Protein AF-A0A0N8PRF7-F1 (afdb_monomer)

InterPro domains:
  IPR029058 Alpha/Beta hydrolase fold [G3DSA:3.40.50.1820] (4-173)
  IPR029058 Alpha/Beta hydrolase fold [SSF53474] (79-173)

Nearest PDB structures (foldseek):
  7bfv-assembly1_A  TM=5.021E-01  e=8.387E-01  Thermogutta terrifontis
  7bfu-assembly1_A  TM=5.085E-01  e=1.237E+00  Thermogutta terrifontis
  5aob-assembly1_A  TM=5.662E-01  e=2.363E+00  Thermogutta terrifontis
  5aoa-assembly1_A  TM=3.628E-01  e=9.546E-01  Thermogutta terrifontis
  7bfn-assembly1_A  TM=3.639E-01  e=1.087E+00  Thermogutta terrifontis

Mean predicted aligned error: 3.65 Å

pLDDT: mean 95.31, std 5.37, range [50.84, 98.69]

Radius of gyration: 18.41 Å; Cα contacts (8 Å, |Δi|>4): 258; chains: 1; bounding box: 37×41×46 Å

Organism: NCBI:txid186479

Secondary structure (DSSP, 8-state):
-TT-HHHHHHHHTS-TT---TTHHHHHHHHHTPPBSTTSBS--EEE-SSTTSEEE-SSSHHHHTSHHHHTTHHHHHHH-SS--EEEEEEESS-SSSSTT-TTSHHHHHHTTSSTT---TTTS----HHHHHHHHHHHHHHTT-EEEEEEETT--S-HHHHSHHHHHHHHHHHTT--

Sequence (176 aa):
PQASPRVVMNTFYWKPPFVPAREEELLSGLLSEKIGPDKYPGDLVPSENWPGVGPGVWRPANALAPKYVGDGVERFVAAAHKPSVLWVRGADDQIVGDFSLFNLGTLGQLGIVPGWPGADAHPPQPMVSQTRAVLERYQANGGSYREVVFPDTGHTPYIERPEEFNALLAEQLGAA

Solvent-accessible surface area (backbone atoms only — not comparable to full-atom values): 10060 Å² total; per-residue (Å²): 112,90,80,34,71,67,49,46,43,49,61,42,47,34,39,67,91,58,75,60,96,58,49,70,59,54,48,52,54,62,71,63,62,61,70,40,50,88,28,46,56,26,33,68,36,83,35,94,52,82,90,42,56,42,73,38,84,30,43,66,62,23,59,72,33,74,92,62,47,76,62,49,68,59,50,62,38,64,42,87,76,56,71,76,41,81,46,77,42,28,68,58,20,49,63,73,21,54,76,13,78,73,34,67,31,37,30,22,75,71,62,74,40,79,82,57,82,44,60,93,78,48,48,52,60,40,49,49,62,51,52,48,54,51,47,52,49,20,32,77,58,74,30,45,68,48,83,44,74,40,74,95,21,6,59,35,39,65,74,78,40,41,67,66,42,48,52,53,48,33,52,74,71,68,73,112

Structure (mmCIF, N/CA/C/O backbone):
data_AF-A0A0N8PRF7-F1
#
_entry.id   AF-A0A0N8PRF7-F1
#
loop_
_atom_site.group_PDB
_atom_site.id
_atom_site.type_symbol
_atom_site.label_atom_id
_atom_site.label_alt_id
_atom_site.label_comp_id
_atom_site.label_asym_id
_atom_site.label_entity_id
_atom_site.label_seq_id
_atom_site.pdbx_PDB_ins_code
_atom_site.Cartn_x
_atom_site.Cartn_y
_atom_site.Cartn_z
_atom_site.occupancy
_atom_site.B_iso_or_equiv
_atom_site.auth_seq_id
_atom_site.auth_comp_id
_atom_site.auth_asym_id
_atom_site.auth_atom_id
_atom_site.pdbx_PDB_model_num
ATOM 1 N N . PRO A 1 1 ? 8.376 17.931 -15.492 1.00 65.38 1 PRO A N 1
ATOM 2 C CA . PRO A 1 1 ? 8.486 16.587 -16.110 1.00 65.38 1 PRO A CA 1
ATOM 3 C C . PRO A 1 1 ? 7.409 15.662 -15.532 1.00 65.38 1 PRO A C 1
ATOM 5 O O . PRO A 1 1 ? 7.099 15.792 -14.353 1.00 65.38 1 PRO A O 1
ATOM 8 N N . GLN A 1 2 ? 6.834 14.776 -16.352 1.00 78.25 2 GLN A N 1
ATOM 9 C CA . GLN A 1 2 ? 5.704 13.906 -15.968 1.00 78.25 2 GLN A CA 1
ATOM 10 C C . GLN A 1 2 ? 6.027 12.943 -14.809 1.00 78.25 2 GLN A C 1
ATOM 1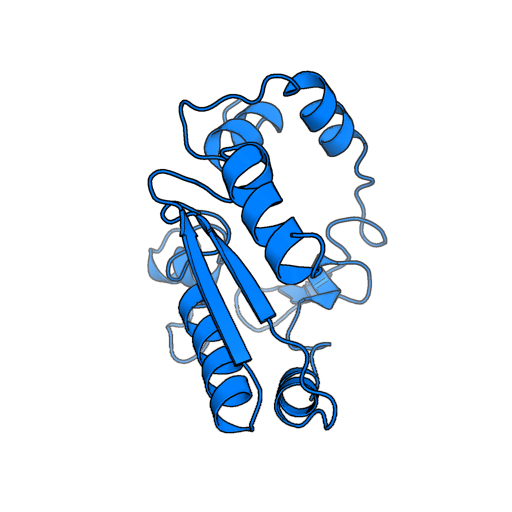2 O O . GLN A 1 2 ? 5.135 12.519 -14.095 1.00 78.25 2 GLN A O 1
ATOM 17 N N . ALA A 1 3 ? 7.309 12.653 -14.576 1.00 87.31 3 ALA A N 1
ATOM 18 C CA . ALA A 1 3 ? 7.776 11.804 -13.480 1.00 87.31 3 ALA A CA 1
ATOM 19 C C . ALA A 1 3 ? 8.458 12.593 -12.342 1.00 87.31 3 ALA A C 1
ATOM 21 O O . ALA A 1 3 ? 9.290 12.041 -11.626 1.00 87.31 3 ALA A O 1
ATOM 22 N N . SER A 1 4 ? 8.192 13.900 -12.188 1.00 94.75 4 SER A N 1
ATOM 23 C CA . SER A 1 4 ? 8.743 14.621 -11.030 1.00 94.75 4 SER A CA 1
ATOM 24 C C . SER A 1 4 ? 8.113 14.097 -9.731 1.00 94.75 4 SER A C 1
ATOM 26 O O . SER A 1 4 ? 6.932 13.743 -9.744 1.00 94.75 4 SER A O 1
ATOM 28 N N . PRO A 1 5 ? 8.838 14.095 -8.595 1.00 94.94 5 PRO A N 1
ATOM 29 C CA . PRO A 1 5 ? 8.298 13.597 -7.330 1.00 94.94 5 PRO A CA 1
ATOM 30 C C . PRO A 1 5 ? 6.966 14.242 -6.933 1.00 94.94 5 PRO A C 1
ATOM 32 O O . PRO A 1 5 ? 6.043 13.547 -6.528 1.00 94.94 5 PRO A O 1
ATOM 35 N N . ARG A 1 6 ? 6.820 15.556 -7.151 1.00 96.56 6 ARG A N 1
ATOM 36 C CA . ARG A 1 6 ? 5.560 16.276 -6.918 1.00 96.56 6 ARG A CA 1
ATOM 37 C C . ARG A 1 6 ? 4.415 15.777 -7.801 1.00 96.56 6 ARG A C 1
ATOM 39 O O . ARG A 1 6 ? 3.295 15.657 -7.319 1.00 96.56 6 ARG A O 1
ATOM 46 N N . VAL A 1 7 ? 4.673 15.520 -9.085 1.00 96.06 7 VAL A N 1
ATOM 47 C CA . VAL A 1 7 ? 3.639 15.025 -10.008 1.00 96.06 7 VAL A CA 1
ATOM 48 C C . VAL A 1 7 ? 3.226 13.611 -9.616 1.00 96.06 7 VAL A C 1
ATOM 50 O O . VAL A 1 7 ? 2.034 13.356 -9.499 1.00 96.06 7 VAL A O 1
ATOM 53 N N . VAL A 1 8 ? 4.185 12.723 -9.336 1.00 94.94 8 VAL A N 1
ATOM 54 C CA . VAL A 1 8 ? 3.905 11.355 -8.863 1.00 94.94 8 VAL A CA 1
ATOM 55 C C . VAL A 1 8 ? 3.069 11.391 -7.582 1.00 94.94 8 VAL A C 1
ATOM 57 O O . VAL A 1 8 ? 2.027 10.747 -7.512 1.00 94.94 8 VAL A O 1
ATOM 60 N N . MET A 1 9 ? 3.476 12.202 -6.604 1.00 95.50 9 MET A N 1
ATOM 61 C CA . MET A 1 9 ? 2.767 12.361 -5.336 1.00 95.50 9 MET A CA 1
ATOM 62 C C . MET A 1 9 ? 1.319 12.833 -5.550 1.00 95.50 9 MET A C 1
ATOM 64 O O . MET A 1 9 ? 0.393 12.147 -5.129 1.00 95.50 9 MET A O 1
ATOM 68 N N . ASN A 1 10 ? 1.109 13.923 -6.298 1.00 96.00 10 ASN A N 1
ATOM 69 C CA . ASN A 1 10 ? -0.235 14.444 -6.580 1.00 96.00 10 ASN A CA 1
ATOM 70 C C . ASN A 1 10 ? -1.091 13.564 -7.496 1.00 96.00 10 ASN A C 1
ATOM 72 O O . ASN A 1 10 ? -2.287 13.807 -7.608 1.00 96.00 10 ASN A O 1
ATOM 76 N N . THR A 1 11 ? -0.493 12.590 -8.183 1.00 95.56 11 THR A N 1
ATOM 77 C CA . THR A 1 11 ? -1.227 11.674 -9.067 1.00 95.56 11 THR A CA 1
ATOM 78 C C . THR A 1 11 ? -1.654 10.402 -8.337 1.00 95.56 11 THR A C 1
ATOM 80 O O . THR A 1 11 ? -2.712 9.862 -8.651 1.00 95.56 11 THR A O 1
ATOM 83 N N . PHE A 1 12 ? -0.842 9.912 -7.391 1.00 96.00 12 PHE A N 1
ATOM 84 C CA . PHE A 1 12 ? -0.992 8.554 -6.857 1.00 96.00 12 PHE A CA 1
ATOM 85 C C . PHE A 1 12 ? -1.102 8.452 -5.332 1.00 96.00 12 PHE A C 1
ATOM 87 O O . PHE A 1 12 ? -1.674 7.478 -4.851 1.00 96.00 12 PHE A O 1
ATOM 94 N N . TYR A 1 13 ? -0.563 9.398 -4.552 1.00 96.62 13 TYR A N 1
ATOM 95 C CA . TYR A 1 13 ? -0.579 9.271 -3.083 1.00 96.62 13 TYR A CA 1
ATOM 96 C C . TYR A 1 13 ? -1.956 9.617 -2.503 1.00 96.62 13 TYR A C 1
ATOM 98 O O . TYR A 1 13 ? -2.327 9.132 -1.440 1.00 96.62 13 TYR A O 1
ATOM 106 N N . TRP A 1 14 ? -2.735 10.413 -3.220 1.00 97.31 14 TRP A N 1
ATOM 107 C CA . TRP A 1 14 ? -4.109 10.792 -2.911 1.00 97.31 14 TRP A CA 1
ATOM 108 C C . TRP A 1 14 ? -4.895 10.916 -4.213 1.00 97.31 14 TRP A C 1
ATOM 110 O O . TRP A 1 14 ? -4.303 10.951 -5.294 1.00 97.31 14 TRP A O 1
ATOM 120 N N . LYS A 1 15 ? -6.226 10.975 -4.134 1.00 97.44 15 LYS A N 1
ATOM 121 C CA . LYS A 1 15 ? -7.085 11.064 -5.316 1.00 97.44 15 LYS A CA 1
ATOM 122 C C . LYS A 1 15 ? -7.081 12.487 -5.903 1.00 97.44 15 LYS A C 1
ATOM 124 O O . LYS A 1 15 ? -7.545 13.417 -5.243 1.00 97.44 15 LYS A O 1
ATOM 129 N N . PRO A 1 16 ? -6.653 12.701 -7.162 1.00 95.88 16 PRO A N 1
ATOM 130 C CA . PRO A 1 16 ? -6.807 14.001 -7.813 1.00 95.88 16 PRO A CA 1
ATOM 131 C C . PRO A 1 16 ? -8.287 14.430 -7.891 1.00 95.88 16 PRO A C 1
ATOM 133 O O . PRO A 1 16 ? -9.158 13.580 -8.096 1.00 95.88 16 PRO A O 1
ATOM 136 N N . PRO A 1 17 ? -8.605 15.734 -7.785 1.00 96.31 17 PRO A N 1
ATOM 137 C CA . PRO A 1 17 ? -7.691 16.877 -7.729 1.00 96.31 17 PRO A CA 1
ATOM 138 C C . PRO A 1 17 ? -7.333 17.318 -6.296 1.00 96.31 17 PRO A C 1
ATOM 140 O O . PRO A 1 17 ? -6.975 18.479 -6.103 1.00 96.31 17 PRO A O 1
ATOM 143 N N . PHE A 1 18 ? -7.467 16.447 -5.286 1.00 97.12 18 PHE A N 1
ATOM 144 C CA . PHE A 1 18 ? -7.079 16.793 -3.917 1.00 97.12 18 PHE A CA 1
ATOM 145 C C . PHE A 1 18 ? -5.598 17.188 -3.859 1.00 97.12 18 PHE A C 1
ATOM 147 O O . PHE A 1 18 ? -4.750 16.556 -4.486 1.00 97.12 18 PHE A O 1
ATOM 154 N N . VAL A 1 19 ? -5.297 18.232 -3.088 1.00 96.12 19 VAL A N 1
ATOM 155 C CA . VAL A 1 19 ? -3.933 18.648 -2.754 1.00 96.12 19 VAL A CA 1
ATOM 156 C C . VAL A 1 19 ? -3.913 18.964 -1.258 1.00 96.12 19 VAL A C 1
ATOM 158 O O . VAL A 1 19 ? -4.686 19.818 -0.813 1.00 96.12 19 VAL A O 1
ATOM 161 N N . PRO A 1 20 ? -3.072 18.292 -0.454 1.00 96.44 20 PRO A N 1
ATOM 162 C CA . PRO A 1 20 ? -3.023 18.535 0.979 1.00 96.44 20 PRO A CA 1
ATOM 163 C C . PRO A 1 20 ? -2.449 19.919 1.283 1.00 96.44 20 PRO A C 1
ATOM 165 O O . PRO A 1 20 ? -1.491 20.363 0.656 1.00 96.44 20 PRO A O 1
ATOM 168 N N . ALA A 1 21 ? -2.955 20.568 2.333 1.00 96.62 21 ALA A N 1
ATOM 169 C CA . ALA A 1 21 ? -2.483 21.893 2.751 1.00 96.62 21 ALA A CA 1
ATOM 170 C C . ALA A 1 21 ? -0.968 21.949 3.048 1.00 96.62 21 ALA A C 1
ATOM 172 O O . ALA A 1 21 ? -0.345 22.995 2.895 1.00 96.62 21 ALA A O 1
ATOM 173 N N . ARG A 1 22 ? -0.370 20.820 3.458 1.00 96.56 22 ARG A N 1
ATOM 174 C CA . ARG A 1 22 ? 1.063 20.675 3.776 1.00 96.56 22 ARG A CA 1
ATOM 175 C C . ARG A 1 22 ? 1.874 20.039 2.635 1.00 96.56 22 ARG A C 1
ATOM 177 O O . ARG A 1 22 ? 2.874 19.378 2.904 1.00 96.56 22 ARG A O 1
ATOM 184 N N . GLU A 1 23 ? 1.458 20.202 1.375 1.00 97.44 23 GLU A N 1
ATOM 185 C CA . GLU A 1 23 ? 2.117 19.588 0.206 1.00 97.44 23 GLU A CA 1
ATOM 186 C C . GLU A 1 23 ? 3.640 19.821 0.184 1.00 97.44 23 GLU A C 1
ATOM 188 O O . GLU A 1 23 ? 4.394 18.873 -0.017 1.00 97.44 23 GLU A O 1
ATOM 193 N N . GLU A 1 24 ? 4.110 21.046 0.447 1.00 98.00 24 GLU A N 1
ATOM 194 C CA . GLU A 1 24 ? 5.548 21.373 0.446 1.00 98.00 24 GLU A CA 1
ATOM 195 C C . GLU A 1 24 ? 6.338 20.620 1.520 1.00 98.00 24 GLU A C 1
ATOM 197 O O . GLU A 1 24 ? 7.471 20.193 1.288 1.00 98.00 24 GLU A O 1
ATOM 202 N N . GLU A 1 25 ? 5.751 20.436 2.701 1.00 98.12 25 GLU A N 1
ATOM 203 C CA . GLU A 1 25 ? 6.389 19.721 3.805 1.00 98.12 25 GLU A CA 1
ATOM 204 C C . GLU A 1 25 ? 6.419 18.215 3.531 1.00 98.12 25 GLU A C 1
ATOM 206 O O . GLU A 1 25 ? 7.442 17.568 3.754 1.00 98.12 25 GLU A O 1
ATOM 211 N N . LEU A 1 26 ? 5.328 17.669 2.982 1.00 97.50 26 LEU A N 1
ATOM 212 C CA . LEU A 1 26 ? 5.253 16.274 2.543 1.00 97.50 26 LEU A CA 1
ATOM 213 C C . LEU A 1 26 ? 6.260 15.993 1.422 1.00 97.50 26 LEU A C 1
ATOM 215 O O . LEU A 1 26 ? 6.981 14.997 1.476 1.00 97.50 26 LEU A O 1
ATOM 219 N N . LEU A 1 27 ? 6.370 16.900 0.448 1.00 97.81 27 LEU A N 1
ATOM 220 C CA . LEU A 1 27 ? 7.351 16.800 -0.626 1.00 97.81 27 LEU A CA 1
ATOM 221 C C . LEU A 1 27 ? 8.782 16.903 -0.093 1.00 97.81 27 LEU A C 1
ATOM 223 O O . LEU A 1 27 ? 9.634 16.116 -0.494 1.00 97.81 27 LEU A O 1
ATOM 227 N N . SER A 1 28 ? 9.053 17.837 0.819 1.00 98.19 28 SER A N 1
ATOM 228 C CA . SER A 1 28 ? 10.366 17.960 1.466 1.00 98.19 28 SER A CA 1
ATOM 229 C C . SER A 1 28 ? 10.735 16.682 2.225 1.00 98.19 28 SER A C 1
ATOM 231 O O . SER A 1 28 ? 11.876 16.229 2.142 1.00 98.19 28 SER A O 1
ATOM 233 N N . GLY A 1 29 ? 9.763 16.062 2.904 1.00 96.75 29 GLY A N 1
ATOM 234 C CA . GLY A 1 29 ? 9.921 14.758 3.545 1.00 96.75 29 GLY A CA 1
ATOM 235 C C . GLY A 1 29 ? 10.264 13.658 2.541 1.00 96.75 29 GLY A C 1
ATOM 236 O O . GLY A 1 29 ? 11.261 12.962 2.718 1.00 96.75 29 GLY A O 1
ATOM 237 N N . LEU A 1 30 ? 9.511 13.552 1.444 1.00 95.00 30 LEU A N 1
ATOM 238 C CA . LEU A 1 30 ? 9.780 12.596 0.365 1.00 95.00 30 LEU A CA 1
ATOM 239 C C . LEU A 1 30 ? 11.185 12.786 -0.228 1.00 95.00 30 LEU A C 1
ATOM 241 O O . LEU A 1 30 ? 11.912 11.816 -0.424 1.00 95.00 30 LEU A O 1
ATOM 245 N N . LEU A 1 31 ? 11.599 14.030 -0.473 1.00 96.62 31 LEU A N 1
ATOM 246 C CA . LEU A 1 31 ? 12.917 14.358 -1.027 1.00 96.62 31 LEU A CA 1
ATOM 247 C C . LEU A 1 31 ? 14.076 14.135 -0.042 1.00 96.62 31 LEU A C 1
ATOM 249 O O . LEU A 1 31 ? 15.235 14.172 -0.454 1.00 96.62 31 LEU A O 1
ATOM 253 N N . SER A 1 32 ? 13.785 13.893 1.238 1.00 96.75 32 SER A N 1
ATOM 254 C CA . SER A 1 32 ? 14.796 13.546 2.241 1.00 96.75 32 SER A CA 1
ATOM 255 C C . SER A 1 32 ? 15.170 12.055 2.245 1.00 96.75 32 SER A C 1
ATOM 257 O O . SER A 1 32 ? 16.134 11.670 2.915 1.00 96.75 32 SER A O 1
ATOM 259 N N . GLU A 1 33 ? 14.444 11.222 1.485 1.00 94.12 33 GLU A N 1
ATOM 260 C CA . GLU A 1 33 ? 14.688 9.784 1.387 1.00 94.12 33 GLU A CA 1
ATOM 261 C C . GLU A 1 33 ? 16.091 9.505 0.833 1.00 94.12 33 GLU A C 1
ATOM 263 O O . GLU A 1 33 ? 16.494 9.990 -0.229 1.00 94.12 33 GLU A O 1
ATOM 268 N N . LYS A 1 34 ? 16.858 8.687 1.557 1.00 94.38 34 LYS A N 1
ATOM 269 C CA . LYS A 1 34 ? 18.182 8.269 1.095 1.00 94.38 34 LYS A CA 1
ATOM 270 C C . LYS A 1 34 ? 18.008 7.137 0.097 1.00 94.38 34 LYS A C 1
ATOM 272 O O . LYS A 1 34 ? 17.420 6.111 0.425 1.00 94.38 34 LYS A O 1
ATOM 277 N N . ILE A 1 35 ? 18.601 7.290 -1.082 1.00 93.88 35 ILE A N 1
ATOM 278 C CA . ILE A 1 35 ? 18.555 6.268 -2.128 1.00 93.88 35 ILE A CA 1
ATOM 279 C C . ILE A 1 35 ? 19.866 5.494 -2.237 1.00 93.88 35 ILE A C 1
ATOM 281 O O . ILE A 1 35 ? 20.943 6.036 -1.984 1.00 93.88 35 ILE A O 1
ATOM 285 N N . GLY A 1 36 ? 19.782 4.219 -2.607 1.00 93.38 36 GLY A N 1
ATOM 286 C CA . GLY A 1 36 ? 20.953 3.375 -2.829 1.00 93.38 36 GLY A CA 1
ATOM 287 C C . GLY A 1 36 ? 20.700 1.890 -2.570 1.00 93.38 36 GLY A C 1
ATOM 288 O O . GLY A 1 36 ? 19.653 1.529 -2.040 1.00 93.38 36 GLY A O 1
ATOM 289 N N . PRO A 1 37 ? 21.675 1.023 -2.896 1.00 92.94 37 PRO A N 1
ATOM 290 C CA . PRO A 1 37 ? 21.550 -0.427 -2.721 1.00 92.94 37 PRO A CA 1
ATOM 291 C C . PRO A 1 37 ? 21.439 -0.834 -1.247 1.00 92.94 37 PRO A C 1
ATOM 293 O O . PRO A 1 37 ? 20.816 -1.829 -0.907 1.00 92.94 37 PRO A O 1
ATOM 296 N N . ASP A 1 38 ? 22.011 -0.038 -0.346 1.00 93.25 38 ASP A N 1
ATOM 297 C CA . ASP A 1 38 ? 21.897 -0.214 1.095 1.00 93.25 38 ASP A CA 1
ATOM 298 C C . ASP A 1 38 ? 20.986 0.857 1.723 1.00 93.25 38 ASP A C 1
ATOM 300 O O . ASP A 1 38 ? 21.119 1.135 2.920 1.00 93.25 38 ASP A O 1
ATOM 304 N N . LYS A 1 39 ? 20.093 1.481 0.935 1.00 93.31 39 LYS A N 1
ATOM 305 C CA . LYS A 1 39 ? 19.025 2.434 1.317 1.00 93.31 39 LYS A CA 1
ATOM 306 C C . LYS A 1 39 ? 17.753 2.134 0.493 1.00 93.31 39 LYS A C 1
ATOM 308 O O . LYS A 1 39 ? 17.598 1.008 0.041 1.00 93.31 39 LYS A O 1
ATOM 313 N N . TYR A 1 40 ? 16.810 3.061 0.335 1.00 91.50 40 TYR A N 1
ATOM 314 C CA . TYR A 1 40 ? 15.641 2.807 -0.515 1.00 91.50 40 TYR A CA 1
ATOM 315 C C . TYR A 1 40 ? 16.031 2.782 -2.014 1.00 91.50 40 TYR A C 1
ATOM 317 O O . TYR A 1 40 ? 16.874 3.578 -2.432 1.00 91.50 40 TYR A O 1
ATOM 325 N N . PRO A 1 41 ? 15.446 1.909 -2.858 1.00 91.19 41 PRO A N 1
ATOM 326 C CA . PRO A 1 41 ? 14.523 0.822 -2.511 1.00 91.19 41 PRO A CA 1
ATOM 327 C C . PRO A 1 41 ? 15.220 -0.396 -1.876 1.00 91.19 41 PRO A C 1
ATOM 329 O O . PRO A 1 41 ? 14.603 -1.108 -1.082 1.00 91.19 41 PRO A O 1
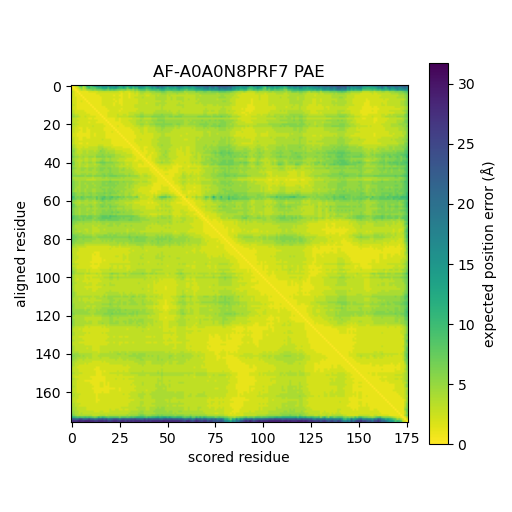ATOM 332 N N . GLY A 1 42 ? 16.500 -0.602 -2.185 1.00 94.62 42 GLY A N 1
ATOM 333 C CA . GLY A 1 42 ? 17.306 -1.753 -1.790 1.00 94.62 42 GLY A CA 1
ATOM 334 C C . GLY A 1 42 ? 18.174 -2.234 -2.950 1.00 94.62 42 GLY A C 1
ATOM 335 O O . GLY A 1 42 ? 18.123 -1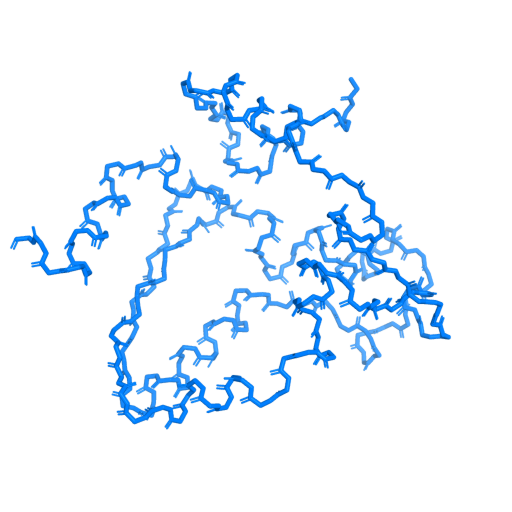.684 -4.052 1.00 94.62 42 GLY A O 1
ATOM 336 N N . ASP A 1 43 ? 18.989 -3.253 -2.705 1.00 95.81 43 ASP A N 1
ATOM 337 C CA . ASP A 1 43 ? 19.771 -3.948 -3.725 1.00 95.81 43 ASP A CA 1
ATOM 338 C C . ASP A 1 43 ? 18.906 -4.937 -4.520 1.00 95.81 43 ASP A C 1
ATOM 340 O O . ASP A 1 43 ? 17.795 -5.288 -4.128 1.00 95.81 43 ASP A O 1
ATOM 344 N N . LEU A 1 44 ? 19.427 -5.405 -5.649 1.00 95.12 44 LEU A N 1
ATOM 345 C CA . LEU A 1 44 ? 18.781 -6.398 -6.503 1.00 95.12 44 LEU A CA 1
ATOM 346 C C . LEU A 1 44 ? 19.785 -7.475 -6.899 1.00 95.12 44 LEU A C 1
ATOM 348 O O . LEU A 1 44 ? 20.993 -7.230 -6.924 1.00 95.12 44 LEU A O 1
ATOM 352 N N . VAL A 1 45 ? 19.278 -8.657 -7.235 1.00 96.12 45 VAL A N 1
ATOM 353 C CA . VAL A 1 45 ? 20.079 -9.747 -7.804 1.00 96.12 45 VAL A CA 1
ATOM 354 C C . VAL A 1 45 ? 19.562 -10.103 -9.197 1.00 96.12 45 VAL A C 1
ATOM 356 O O . VAL A 1 45 ? 18.352 -10.030 -9.419 1.00 96.12 45 VAL A O 1
ATOM 359 N N . PRO A 1 46 ? 20.428 -10.493 -10.149 1.00 97.19 46 PRO A N 1
ATOM 360 C CA . PRO A 1 46 ? 19.975 -11.046 -11.422 1.00 97.19 46 PRO A CA 1
ATOM 361 C C . PRO A 1 46 ? 19.120 -12.303 -11.220 1.00 97.19 46 PRO A C 1
ATOM 363 O O . PRO A 1 46 ? 19.348 -13.075 -10.288 1.00 97.19 46 PRO A O 1
ATOM 366 N N . SER A 1 47 ? 18.152 -12.516 -12.108 1.00 95.25 47 SER A N 1
ATOM 367 C CA . SER A 1 47 ? 17.266 -13.682 -12.104 1.00 95.25 47 SER A CA 1
ATOM 368 C C . SER A 1 47 ? 17.072 -14.193 -13.528 1.00 95.25 47 SER A C 1
ATOM 370 O O . SER A 1 47 ? 16.908 -13.402 -14.450 1.00 95.25 47 SER A O 1
ATOM 372 N N . GLU A 1 48 ? 17.044 -15.513 -13.706 1.00 96.00 48 GLU A N 1
ATOM 373 C CA . GLU A 1 48 ? 16.653 -16.134 -14.982 1.00 96.00 48 GLU A CA 1
ATOM 374 C C . GLU A 1 48 ? 15.136 -16.045 -15.220 1.00 96.00 48 GLU A C 1
ATOM 376 O O . GLU A 1 48 ? 14.676 -16.094 -16.358 1.00 96.00 48 GLU A O 1
ATOM 381 N N . ASN A 1 49 ? 14.350 -15.865 -14.153 1.00 94.94 49 ASN A N 1
ATOM 382 C CA . ASN A 1 49 ? 12.914 -15.626 -14.250 1.00 94.94 49 ASN A CA 1
ATOM 383 C C . ASN A 1 49 ? 12.635 -14.170 -14.619 1.00 94.94 49 ASN A C 1
ATOM 385 O O . ASN A 1 49 ? 13.293 -13.256 -14.110 1.00 94.94 49 ASN A O 1
ATOM 389 N N . TRP A 1 50 ? 11.595 -13.951 -15.424 1.00 96.00 50 TRP A N 1
ATOM 390 C CA . TRP A 1 50 ? 11.035 -12.622 -15.661 1.00 96.00 50 TRP A CA 1
ATOM 391 C C . TRP A 1 50 ? 10.700 -11.935 -14.319 1.00 96.00 50 TRP A C 1
ATOM 393 O O . TRP A 1 50 ? 10.159 -12.604 -13.435 1.00 96.00 50 TRP A O 1
ATOM 403 N N . PRO A 1 51 ? 11.010 -10.637 -14.124 1.00 94.19 51 PRO A N 1
ATOM 404 C CA . PRO A 1 51 ? 11.458 -9.633 -15.103 1.00 94.19 51 PRO A CA 1
ATOM 405 C C . PRO A 1 51 ? 12.991 -9.527 -15.268 1.00 94.19 51 PRO A C 1
ATOM 407 O O . PRO A 1 51 ? 13.490 -8.499 -15.719 1.00 94.19 51 PRO A O 1
ATOM 410 N N . GLY A 1 52 ? 13.757 -10.552 -14.885 1.00 94.69 52 GLY A N 1
ATOM 411 C CA . GLY A 1 52 ? 15.224 -10.570 -14.986 1.00 94.69 52 GLY A CA 1
ATOM 412 C C . GLY A 1 52 ? 15.956 -10.117 -13.718 1.00 94.69 52 GLY A C 1
ATOM 413 O O . GLY A 1 52 ? 17.185 -10.148 -13.657 1.00 94.69 52 GLY A O 1
ATOM 414 N N . VAL A 1 53 ? 15.212 -9.721 -12.682 1.00 94.25 53 VAL A N 1
ATOM 415 C CA . VAL A 1 53 ? 15.743 -9.333 -11.370 1.00 94.25 53 VAL A CA 1
ATOM 416 C C . VAL A 1 53 ? 14.918 -9.954 -10.248 1.00 94.25 53 VAL A C 1
ATOM 418 O O . VAL A 1 53 ? 13.715 -10.164 -10.389 1.00 94.25 53 VAL A O 1
ATOM 421 N N . GLY A 1 54 ? 15.573 -10.239 -9.130 1.00 93.25 54 GLY A N 1
ATOM 422 C CA . GLY A 1 54 ? 14.963 -10.702 -7.890 1.00 93.25 54 GLY A CA 1
ATOM 423 C C . GLY A 1 54 ? 15.372 -9.836 -6.694 1.00 93.25 54 GLY A C 1
ATOM 424 O O . GLY A 1 54 ? 16.293 -9.018 -6.801 1.00 93.25 54 GLY A O 1
ATOM 425 N N . PRO A 1 55 ? 14.706 -10.020 -5.542 1.00 93.75 55 PRO A N 1
ATOM 426 C CA . PRO A 1 55 ? 14.977 -9.243 -4.341 1.00 93.75 55 PRO A CA 1
ATOM 427 C C . PRO A 1 55 ? 16.374 -9.532 -3.774 1.00 93.75 55 PRO A C 1
ATOM 429 O O . PRO A 1 55 ? 16.765 -10.694 -3.571 1.00 93.75 55 PRO A O 1
ATOM 432 N N . GLY A 1 56 ? 17.098 -8.452 -3.478 1.00 94.50 56 GLY A N 1
ATOM 433 C CA . GLY A 1 56 ? 18.380 -8.450 -2.780 1.00 94.50 56 GLY A CA 1
ATOM 434 C C . GLY A 1 56 ? 18.247 -8.774 -1.291 1.00 94.50 56 GLY A C 1
ATOM 435 O O . GLY A 1 56 ? 17.439 -9.622 -0.904 1.00 94.50 56 GLY A O 1
ATOM 436 N N . VAL A 1 57 ? 19.080 -8.151 -0.459 1.00 94.62 57 VAL A N 1
ATOM 437 C CA . VAL A 1 57 ? 19.155 -8.381 0.995 1.00 94.62 57 VAL A CA 1
ATOM 438 C C . VAL A 1 57 ? 18.684 -7.183 1.811 1.00 94.62 57 VAL A C 1
ATOM 440 O O . VAL A 1 57 ? 18.117 -7.344 2.891 1.00 94.62 57 VAL A O 1
ATOM 443 N N . TRP A 1 58 ? 18.920 -5.975 1.324 1.00 93.25 58 TRP A N 1
ATOM 444 C CA . TRP A 1 58 ? 18.806 -4.767 2.116 1.00 93.25 58 TRP A CA 1
ATOM 445 C C . TRP A 1 58 ? 17.484 -4.048 1.848 1.00 93.25 58 TRP A C 1
ATOM 447 O O . TRP A 1 58 ? 17.070 -3.919 0.700 1.00 93.25 58 TRP A O 1
ATOM 457 N N . ARG A 1 59 ? 16.909 -3.471 2.915 1.00 90.69 59 ARG A N 1
ATOM 458 C CA . ARG A 1 59 ? 15.934 -2.356 2.880 1.00 90.69 59 ARG A CA 1
ATOM 459 C C . ARG A 1 59 ? 14.496 -2.739 2.490 1.00 90.69 59 ARG A C 1
ATOM 461 O O . ARG A 1 59 ? 14.233 -3.902 2.183 1.00 90.69 59 ARG A O 1
ATOM 468 N N . PRO A 1 60 ? 13.528 -1.806 2.641 1.00 87.19 60 PRO A N 1
ATOM 469 C CA . PRO A 1 60 ? 12.111 -2.154 2.696 1.00 87.19 60 PRO A CA 1
ATOM 470 C C . PRO A 1 60 ? 11.564 -2.860 1.457 1.00 87.19 60 PRO A C 1
ATOM 472 O O . PRO A 1 60 ? 10.783 -3.788 1.624 1.00 87.19 60 PRO A O 1
ATOM 475 N N . ALA A 1 61 ? 11.983 -2.496 0.238 1.00 88.62 61 ALA A N 1
ATOM 476 C CA . ALA A 1 61 ? 11.432 -3.136 -0.961 1.00 88.62 61 ALA A CA 1
ATOM 477 C C . ALA A 1 61 ? 11.761 -4.638 -1.004 1.00 88.62 61 ALA A C 1
ATOM 479 O O . ALA A 1 61 ? 10.907 -5.452 -1.346 1.00 88.62 61 ALA A O 1
ATOM 480 N N . ASN A 1 62 ? 12.968 -5.015 -0.568 1.00 92.81 62 ASN A N 1
ATOM 481 C CA . ASN A 1 62 ? 13.353 -6.417 -0.444 1.00 92.81 62 ASN A CA 1
ATOM 482 C C . ASN A 1 62 ? 12.653 -7.101 0.728 1.00 92.81 62 ASN A C 1
ATOM 484 O O . ASN A 1 62 ? 12.223 -8.237 0.576 1.00 92.81 62 ASN A O 1
ATOM 488 N N . ALA A 1 63 ? 12.483 -6.423 1.866 1.00 89.56 63 ALA A N 1
ATOM 489 C CA . ALA A 1 63 ? 11.815 -6.988 3.042 1.00 89.56 63 ALA A CA 1
ATOM 490 C C . ALA A 1 63 ? 10.349 -7.386 2.782 1.00 89.56 63 ALA A C 1
ATOM 492 O O . ALA A 1 63 ? 9.839 -8.294 3.433 1.00 89.56 63 ALA A O 1
ATOM 493 N N . LEU A 1 64 ? 9.689 -6.735 1.820 1.00 87.38 64 LEU A N 1
ATOM 494 C CA . LEU A 1 64 ? 8.328 -7.069 1.388 1.00 87.38 64 LEU A CA 1
ATOM 495 C C . LEU A 1 64 ? 8.263 -8.297 0.464 1.00 87.38 64 LEU A C 1
ATOM 497 O O . LEU A 1 64 ? 7.174 -8.786 0.168 1.00 87.38 64 LEU A O 1
ATOM 501 N N . ALA A 1 65 ? 9.400 -8.806 -0.016 1.00 90.31 65 ALA A N 1
ATOM 502 C CA . ALA A 1 65 ? 9.412 -9.919 -0.950 1.00 90.31 65 ALA A CA 1
ATOM 503 C C . ALA A 1 65 ? 9.068 -11.258 -0.267 1.00 90.31 65 ALA A C 1
ATOM 505 O O . ALA A 1 65 ? 9.487 -11.494 0.871 1.00 90.31 65 ALA A O 1
ATOM 506 N N . PRO A 1 66 ? 8.432 -12.211 -0.986 1.00 87.88 66 PRO A N 1
ATOM 507 C CA . PRO A 1 66 ? 8.117 -13.545 -0.456 1.00 87.88 66 PRO A CA 1
ATOM 508 C C . PRO A 1 66 ? 9.322 -14.285 0.142 1.00 87.88 66 PRO A C 1
ATOM 510 O O . PRO A 1 66 ? 9.170 -15.063 1.079 1.00 87.88 66 PRO A O 1
ATOM 513 N N . LYS A 1 67 ? 10.532 -13.977 -0.349 1.00 90.00 67 LYS A N 1
ATOM 514 C CA . LYS A 1 67 ? 11.820 -14.450 0.179 1.00 90.00 67 LYS A CA 1
ATOM 515 C C . LYS A 1 67 ? 11.976 -14.253 1.695 1.00 90.00 67 LYS A C 1
ATOM 517 O O . LYS A 1 67 ? 12.650 -15.060 2.326 1.00 90.00 67 LYS A O 1
ATOM 522 N N . TYR A 1 68 ? 11.380 -13.203 2.266 1.00 91.75 68 TYR A N 1
ATOM 523 C CA . TYR A 1 68 ? 11.523 -12.837 3.682 1.00 91.75 68 TYR A CA 1
ATOM 524 C C . TYR A 1 68 ? 10.245 -13.000 4.509 1.00 91.75 68 TYR A C 1
ATOM 526 O O . TYR A 1 68 ? 10.316 -12.955 5.735 1.00 91.75 68 TYR A O 1
ATOM 534 N N . VAL A 1 69 ? 9.090 -13.219 3.871 1.00 89.31 69 VAL A N 1
ATOM 535 C CA . VAL A 1 69 ? 7.798 -13.367 4.566 1.00 89.31 69 VAL A CA 1
ATOM 536 C C . VAL A 1 69 ? 7.746 -14.647 5.411 1.00 89.31 69 VAL A C 1
ATOM 538 O O . VAL A 1 69 ? 7.193 -14.632 6.512 1.00 89.31 69 VAL A O 1
ATOM 541 N N . GLY A 1 70 ? 8.332 -15.745 4.916 1.00 90.56 70 GLY A N 1
ATOM 542 C CA . GLY A 1 70 ? 8.357 -17.032 5.617 1.00 90.56 70 GLY A CA 1
ATOM 543 C C . GLY A 1 70 ? 6.957 -17.515 6.014 1.00 90.56 70 GLY A C 1
ATOM 544 O O . GLY A 1 70 ? 6.032 -17.495 5.206 1.00 90.56 70 GLY A O 1
ATOM 545 N N . ASP A 1 71 ? 6.798 -17.921 7.275 1.00 93.62 71 ASP A N 1
ATOM 546 C CA . ASP A 1 71 ? 5.530 -18.359 7.873 1.00 93.62 71 ASP A CA 1
ATOM 547 C C . ASP A 1 71 ? 4.757 -17.221 8.572 1.00 93.62 71 ASP A C 1
ATOM 549 O O . ASP A 1 71 ? 3.800 -17.475 9.307 1.00 93.62 71 ASP A O 1
ATOM 553 N N . GLY A 1 72 ? 5.151 -15.957 8.363 1.00 94.06 72 GLY A N 1
ATOM 554 C CA . GLY A 1 72 ? 4.621 -14.809 9.103 1.00 94.06 72 GLY A CA 1
ATOM 555 C C . GLY A 1 72 ? 3.098 -14.662 9.019 1.00 94.06 72 GLY A C 1
ATOM 556 O O . GLY A 1 72 ? 2.456 -14.360 10.025 1.00 94.06 72 GLY A O 1
ATOM 557 N N . VAL A 1 73 ? 2.508 -14.945 7.853 1.00 94.88 73 VAL A N 1
ATOM 558 C CA . VAL A 1 73 ? 1.047 -14.930 7.652 1.00 94.88 73 VAL A CA 1
ATOM 559 C C . VAL A 1 73 ? 0.366 -16.009 8.492 1.00 94.88 73 VAL A C 1
ATOM 561 O O . VAL A 1 73 ? -0.611 -15.732 9.184 1.00 94.88 73 VAL A O 1
ATOM 564 N N . GLU A 1 74 ? 0.906 -17.227 8.485 1.00 96.81 74 GLU A N 1
ATOM 565 C CA . GLU A 1 74 ? 0.359 -18.345 9.256 1.00 96.81 74 GLU A CA 1
ATOM 566 C C . GLU A 1 74 ? 0.466 -18.076 10.756 1.00 96.81 74 GLU A C 1
A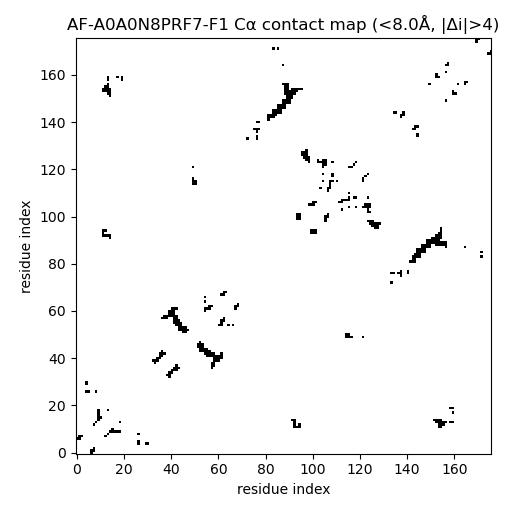TOM 568 O O . GLU A 1 74 ? -0.494 -18.274 11.498 1.00 96.81 74 GLU A O 1
ATOM 573 N N . ARG A 1 75 ? 1.595 -17.520 11.207 1.00 97.12 75 ARG A N 1
ATOM 574 C CA . ARG A 1 75 ? 1.786 -17.106 12.601 1.00 97.12 75 ARG A CA 1
ATOM 575 C C . ARG A 1 75 ? 0.841 -15.985 13.023 1.00 97.12 75 ARG A C 1
ATOM 577 O O . ARG A 1 75 ? 0.340 -16.025 14.144 1.00 97.12 75 ARG A O 1
ATOM 584 N N . PHE A 1 76 ? 0.583 -15.007 12.156 1.00 96.94 76 PHE A N 1
ATOM 585 C CA . PHE A 1 76 ? -0.409 -13.958 12.403 1.00 96.94 76 PHE A CA 1
ATOM 586 C C . PHE A 1 76 ? -1.814 -14.558 12.567 1.00 96.94 76 PHE A C 1
ATOM 588 O O . PHE A 1 76 ? -2.489 -14.319 13.571 1.00 96.94 76 PHE A O 1
ATOM 595 N N . VAL A 1 77 ? -2.227 -15.423 11.635 1.00 98.06 77 VAL A N 1
ATOM 596 C CA . VAL A 1 77 ? -3.525 -16.111 11.690 1.00 98.06 77 VAL A CA 1
ATOM 597 C C . VAL A 1 77 ? -3.624 -17.041 12.902 1.00 98.06 77 VAL A C 1
ATOM 599 O O . VAL A 1 77 ? -4.696 -17.134 13.494 1.00 98.06 77 VAL A O 1
ATOM 602 N N . ALA A 1 78 ? -2.540 -17.688 13.330 1.00 97.62 78 ALA A N 1
ATOM 603 C CA . ALA A 1 78 ? -2.508 -18.617 14.464 1.00 97.62 78 ALA A CA 1
ATOM 604 C C . ALA A 1 78 ? -2.220 -17.960 15.828 1.00 97.62 78 ALA A C 1
ATOM 606 O O . ALA A 1 78 ? -2.245 -18.647 16.848 1.00 97.62 78 ALA A O 1
ATOM 607 N N . ALA A 1 79 ? -1.950 -16.650 15.876 1.00 97.31 79 ALA A N 1
ATOM 608 C CA . ALA A 1 79 ? -1.575 -15.962 17.111 1.00 97.31 79 ALA A CA 1
ATOM 609 C C . ALA A 1 79 ? -2.625 -16.160 18.219 1.00 97.31 79 ALA A C 1
ATOM 611 O O . ALA A 1 79 ? -3.814 -15.963 17.976 1.00 97.31 79 ALA A O 1
ATOM 612 N N . ALA A 1 80 ? -2.185 -16.521 19.430 1.00 97.19 80 ALA A N 1
ATOM 613 C CA . ALA A 1 80 ? -3.081 -16.754 20.568 1.00 97.19 80 ALA A CA 1
ATOM 614 C C . ALA A 1 80 ? -3.752 -15.462 21.060 1.00 97.19 80 ALA A C 1
ATOM 616 O O . ALA A 1 80 ? -4.924 -15.466 21.426 1.00 97.19 80 ALA A O 1
ATOM 617 N N . HIS A 1 81 ? -3.015 -14.347 21.053 1.00 97.25 81 HIS A N 1
ATOM 618 C CA . HIS A 1 81 ? -3.592 -13.031 21.297 1.00 97.25 81 HIS A CA 1
ATOM 619 C C . HIS A 1 81 ? -4.197 -12.492 19.998 1.00 97.25 81 HIS A C 1
ATOM 621 O O . HIS A 1 81 ? -3.515 -12.436 18.973 1.00 97.25 81 HIS A O 1
ATOM 627 N N . LYS A 1 82 ? -5.472 -12.102 20.065 1.00 97.06 82 LYS A N 1
ATOM 628 C CA . LYS A 1 82 ? -6.279 -11.673 18.924 1.00 97.06 82 LYS A CA 1
ATOM 629 C C . LYS A 1 82 ? -6.693 -10.201 19.042 1.00 97.06 82 LYS A C 1
ATOM 631 O O . LYS A 1 82 ? -7.849 -9.937 19.369 1.00 97.06 82 LYS A O 1
ATOM 636 N N . PRO A 1 83 ? -5.789 -9.227 18.822 1.00 95.75 83 PRO A N 1
ATOM 637 C CA . PRO A 1 83 ? -6.200 -7.827 18.790 1.00 95.75 83 PRO A CA 1
ATOM 638 C C . PRO A 1 83 ? -7.213 -7.601 17.657 1.00 95.75 83 PRO A C 1
ATOM 640 O O . PRO A 1 83 ? -7.127 -8.247 16.606 1.00 95.75 83 PRO A O 1
ATOM 643 N N . SER A 1 84 ? -8.169 -6.691 17.851 1.00 97.00 84 SER A N 1
ATOM 644 C CA . SER A 1 84 ? -9.029 -6.259 16.748 1.00 97.00 84 SER A CA 1
ATOM 645 C C . SER A 1 84 ? -8.185 -5.549 15.692 1.00 97.00 84 SER A C 1
ATOM 647 O O . SER A 1 84 ? -7.267 -4.795 16.021 1.00 97.00 84 SER A O 1
ATOM 649 N N . VAL A 1 85 ? -8.485 -5.791 14.417 1.00 98.31 85 VAL A N 1
ATOM 650 C CA . VAL A 1 85 ? -7.794 -5.146 13.296 1.00 98.31 85 VAL A CA 1
ATOM 651 C C . VAL A 1 85 ? -8.730 -4.156 12.618 1.00 98.31 85 VAL A C 1
ATOM 653 O O . VAL A 1 85 ? -9.735 -4.542 12.029 1.00 98.31 85 VAL A O 1
ATOM 656 N N . LEU A 1 86 ? -8.381 -2.875 12.644 1.00 98.56 86 LEU A N 1
ATOM 657 C CA . LEU A 1 86 ? -9.012 -1.874 11.793 1.00 98.56 86 LEU A CA 1
ATOM 658 C C . LEU A 1 86 ? -8.196 -1.738 10.503 1.00 98.56 86 LEU A C 1
ATOM 660 O O . LEU A 1 86 ? -7.021 -1.377 10.545 1.00 98.56 86 LEU A O 1
ATOM 664 N N . TRP A 1 87 ? -8.825 -1.999 9.360 1.00 98.62 87 TRP A N 1
ATOM 665 C CA . TRP A 1 87 ? -8.229 -1.795 8.042 1.00 98.62 87 TRP A CA 1
ATOM 666 C C . TRP A 1 87 ? -8.961 -0.670 7.313 1.00 98.62 87 TRP A C 1
ATOM 668 O O . TRP A 1 87 ? -10.075 -0.859 6.830 1.00 98.62 87 TRP A O 1
ATOM 678 N N . VAL A 1 88 ? -8.335 0.507 7.245 1.00 98.69 88 VAL A N 1
ATOM 679 C CA . VAL A 1 88 ? -8.859 1.669 6.513 1.00 98.69 88 VAL A CA 1
ATOM 680 C C . VAL A 1 88 ? -8.134 1.798 5.180 1.00 98.69 88 VAL A C 1
ATOM 682 O O . VAL A 1 88 ? -6.904 1.772 5.148 1.00 98.69 88 VAL A O 1
ATOM 685 N N . ARG A 1 89 ? -8.879 1.957 4.084 1.00 98.44 89 ARG A N 1
ATOM 686 C CA . ARG A 1 89 ? -8.314 2.159 2.742 1.00 98.44 89 ARG A CA 1
ATOM 687 C C . ARG A 1 89 ? -9.176 3.082 1.888 1.00 98.44 89 ARG A C 1
ATOM 689 O O . ARG A 1 89 ? -10.378 3.202 2.121 1.00 98.44 89 ARG A O 1
ATOM 696 N N . GLY A 1 90 ? -8.576 3.677 0.864 1.00 98.38 90 GLY A N 1
ATOM 697 C CA . GLY A 1 90 ? -9.318 4.368 -0.183 1.00 98.38 90 GLY A CA 1
ATOM 698 C C . GLY A 1 90 ? -9.954 3.395 -1.174 1.00 98.38 90 GLY A C 1
ATOM 699 O O . GLY A 1 90 ? -9.460 2.283 -1.395 1.00 98.38 90 GLY A O 1
ATOM 700 N N . ALA A 1 91 ? -11.080 3.796 -1.757 1.00 97.81 91 ALA A N 1
ATOM 701 C CA . ALA A 1 91 ? -11.708 3.076 -2.861 1.00 97.81 91 ALA A CA 1
ATOM 702 C C . ALA A 1 91 ? -10.933 3.234 -4.182 1.00 97.81 91 ALA A C 1
ATOM 704 O O . ALA A 1 91 ? -10.975 2.329 -5.011 1.00 97.81 91 ALA A O 1
ATOM 705 N N . ASP A 1 92 ? -10.214 4.348 -4.344 1.00 97.31 92 ASP A N 1
ATOM 706 C CA . ASP A 1 92 ? -9.542 4.772 -5.578 1.00 97.31 92 ASP A CA 1
ATOM 707 C C . ASP A 1 92 ? -8.006 4.694 -5.472 1.00 97.31 92 ASP A C 1
ATOM 709 O O . ASP A 1 92 ? -7.280 5.365 -6.209 1.00 97.31 92 ASP A O 1
ATOM 713 N N . ASP A 1 93 ? -7.492 3.901 -4.529 1.00 97.75 93 ASP A N 1
ATOM 714 C CA . ASP A 1 93 ? -6.060 3.647 -4.380 1.00 97.75 93 ASP A CA 1
ATOM 715 C C . ASP A 1 93 ? -5.501 2.928 -5.622 1.00 97.75 93 ASP A C 1
ATOM 717 O O . ASP A 1 93 ? -5.856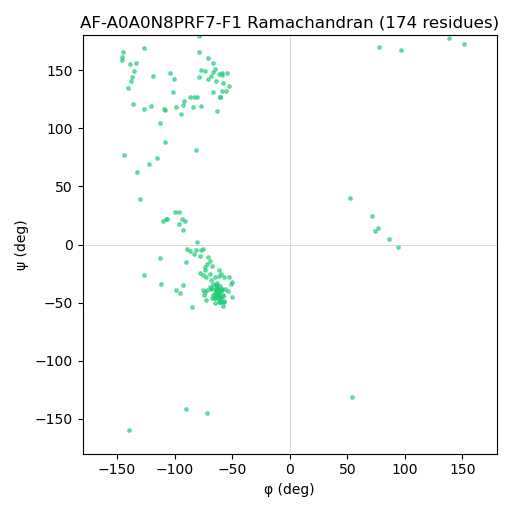 1.788 -5.928 1.00 97.75 93 ASP A O 1
ATOM 721 N N . GLN A 1 94 ? -4.607 3.607 -6.343 1.00 95.06 94 GLN A N 1
ATOM 722 C CA . GLN A 1 94 ? -3.943 3.067 -7.532 1.00 95.06 94 GLN A CA 1
ATOM 723 C C . GLN A 1 94 ? -2.625 2.349 -7.217 1.00 95.06 94 GLN A C 1
ATOM 725 O O . GLN A 1 94 ? -2.101 1.638 -8.076 1.00 95.06 94 GLN A O 1
ATOM 730 N N . ILE A 1 95 ? -2.075 2.539 -6.016 1.00 96.25 95 ILE A N 1
ATOM 731 C CA . ILE A 1 95 ? -0.819 1.932 -5.573 1.00 96.25 95 ILE A CA 1
ATOM 732 C C . ILE A 1 95 ? -1.114 0.539 -5.021 1.00 96.25 95 ILE A C 1
ATOM 734 O O . ILE A 1 95 ? -0.548 -0.437 -5.518 1.00 96.25 95 ILE A O 1
ATOM 738 N N . VAL A 1 96 ? -2.037 0.427 -4.060 1.00 96.62 96 VAL A N 1
ATOM 739 C CA . VAL A 1 96 ? -2.456 -0.843 -3.445 1.00 96.62 96 VAL A CA 1
ATOM 740 C C . VAL A 1 96 ? -3.861 -1.205 -3.919 1.00 96.62 96 VAL A C 1
ATOM 742 O O . VAL A 1 96 ? -4.869 -0.897 -3.293 1.00 96.62 96 VAL A O 1
ATOM 745 N N . GLY A 1 97 ? -3.915 -1.910 -5.046 1.00 96.44 97 GLY A N 1
ATOM 746 C CA . GLY A 1 97 ? -5.154 -2.357 -5.675 1.00 96.44 97 GLY A CA 1
ATOM 747 C C . GLY A 1 97 ? -4.998 -3.711 -6.356 1.00 96.44 97 GLY A C 1
ATOM 748 O O . GLY A 1 97 ? -3.884 -4.134 -6.673 1.00 96.44 97 GLY A O 1
ATOM 749 N N . ASP A 1 98 ? -6.121 -4.384 -6.618 1.00 96.62 98 ASP A N 1
ATOM 750 C CA . ASP A 1 98 ? -6.104 -5.725 -7.220 1.00 96.62 98 ASP A CA 1
ATOM 751 C C . ASP A 1 98 ? -5.598 -5.746 -8.670 1.00 96.62 98 ASP A C 1
ATOM 753 O O . ASP A 1 98 ? -5.180 -6.783 -9.178 1.00 96.62 98 ASP A O 1
ATOM 757 N N . PHE A 1 99 ? -5.604 -4.580 -9.316 1.00 94.06 99 PHE A N 1
ATOM 758 C CA . PHE A 1 99 ? -5.092 -4.358 -10.663 1.00 94.06 99 PHE A CA 1
ATOM 759 C C . PHE A 1 99 ? -4.154 -3.143 -10.701 1.00 94.06 99 PHE A C 1
ATOM 761 O O . PHE A 1 99 ? -4.203 -2.313 -11.607 1.00 94.06 99 PHE A O 1
ATOM 768 N N . SER A 1 100 ? -3.327 -2.995 -9.662 1.00 96.19 100 SER A N 1
ATOM 769 C CA . SER A 1 100 ? -2.396 -1.871 -9.544 1.00 96.19 100 SER A CA 1
ATOM 770 C C . SER A 1 100 ? -1.424 -1.820 -10.723 1.00 96.19 100 SER A C 1
ATOM 772 O O . SER A 1 100 ? -0.770 -2.815 -11.045 1.00 96.19 100 SER A O 1
ATOM 774 N N . LEU A 1 101 ? -1.273 -0.633 -11.316 1.00 93.44 101 LEU A N 1
ATOM 775 C CA . LEU A 1 101 ? -0.268 -0.366 -12.350 1.00 93.44 101 LEU A CA 1
ATOM 776 C C . LEU A 1 101 ? 1.151 -0.225 -11.772 1.00 93.44 101 LEU A C 1
ATOM 778 O O . LEU A 1 101 ? 2.110 -0.110 -12.529 1.00 93.44 101 LEU A O 1
ATOM 782 N N . PHE A 1 102 ? 1.305 -0.281 -10.445 1.00 93.75 102 PHE A N 1
ATOM 783 C CA . PHE A 1 102 ? 2.603 -0.407 -9.776 1.00 93.75 102 PHE A CA 1
ATOM 784 C C . PHE A 1 102 ? 3.048 -1.871 -9.627 1.00 93.75 102 PHE A C 1
ATOM 786 O O . PHE A 1 102 ? 4.173 -2.135 -9.204 1.00 93.75 102 PHE A O 1
ATOM 793 N N . ASN A 1 103 ? 2.199 -2.839 -9.992 1.00 95.12 103 ASN A N 1
ATOM 794 C CA . ASN A 1 103 ? 2.552 -4.252 -10.008 1.00 95.12 103 ASN A CA 1
ATOM 795 C C . ASN A 1 103 ? 3.084 -4.669 -11.388 1.00 95.12 103 ASN A C 1
ATOM 797 O O . ASN A 1 103 ? 2.393 -4.544 -12.400 1.00 95.12 103 ASN A O 1
ATOM 801 N N . LEU A 1 104 ? 4.298 -5.229 -11.429 1.00 94.81 104 LEU A N 1
ATOM 802 C CA . LEU A 1 104 ? 4.897 -5.691 -12.684 1.00 94.81 104 LEU A CA 1
ATOM 803 C C . LEU A 1 104 ? 4.048 -6.765 -13.374 1.00 94.81 104 LEU A C 1
ATOM 805 O O . LEU A 1 104 ? 3.891 -6.696 -14.586 1.00 94.81 104 LEU A O 1
ATOM 809 N N . GLY A 1 105 ? 3.451 -7.703 -12.634 1.00 95.94 105 GLY A N 1
ATOM 810 C CA . GLY A 1 105 ? 2.571 -8.726 -13.210 1.00 95.94 105 GLY A CA 1
ATOM 811 C C . GLY A 1 105 ? 1.387 -8.120 -13.973 1.00 95.94 105 GLY A C 1
ATOM 812 O O . GLY A 1 105 ? 1.121 -8.534 -15.099 1.00 95.94 105 GLY A O 1
ATOM 813 N N . THR A 1 106 ? 0.746 -7.083 -13.420 1.00 97.19 106 THR A N 1
ATOM 814 C CA . THR A 1 106 ? -0.299 -6.306 -14.112 1.00 97.19 106 THR A CA 1
ATOM 815 C C . THR A 1 106 ? 0.234 -5.662 -15.393 1.00 97.19 106 THR A C 1
ATOM 817 O O . THR A 1 106 ? -0.360 -5.809 -16.460 1.00 97.19 106 THR A O 1
ATOM 820 N N . LEU A 1 107 ? 1.377 -4.970 -15.322 1.00 97.25 107 LEU A N 1
ATOM 821 C CA . LEU A 1 107 ? 1.971 -4.313 -16.493 1.00 97.25 107 LEU A CA 1
ATOM 822 C C . LEU A 1 107 ? 2.400 -5.313 -17.578 1.00 97.25 107 LEU A C 1
ATOM 824 O O . LEU A 1 107 ? 2.289 -5.013 -18.767 1.00 97.25 107 LEU A O 1
ATOM 828 N N . GLY A 1 108 ? 2.873 -6.494 -17.180 1.00 97.25 108 GLY A N 1
ATOM 829 C CA . GLY A 1 108 ? 3.196 -7.600 -18.075 1.00 97.25 108 GLY A CA 1
ATOM 830 C C . GLY A 1 108 ? 1.953 -8.157 -18.766 1.00 97.25 108 GLY A C 1
ATOM 831 O O . GLY A 1 108 ? 1.944 -8.300 -19.987 1.00 97.25 108 GLY A O 1
ATOM 832 N N . GLN A 1 109 ? 0.872 -8.380 -18.013 1.00 97.12 109 GLN A N 1
ATOM 833 C CA . GLN A 1 109 ? -0.413 -8.828 -18.557 1.00 97.12 109 GLN A CA 1
ATOM 834 C C . GLN A 1 109 ? -1.012 -7.832 -19.560 1.00 97.12 109 GLN A C 1
ATOM 836 O O . GLN A 1 109 ? -1.602 -8.241 -20.558 1.00 97.12 109 GLN A O 1
ATOM 841 N N . LEU A 1 110 ? -0.834 -6.531 -19.324 1.00 97.31 110 LEU A N 1
ATOM 842 C CA . LEU A 1 110 ? -1.261 -5.466 -20.237 1.00 97.31 110 LEU A CA 1
ATOM 843 C C . LEU A 1 110 ? -0.333 -5.281 -21.452 1.00 97.31 110 LEU A C 1
ATOM 845 O O . LEU A 1 110 ? -0.625 -4.460 -22.320 1.00 97.31 110 LEU A O 1
ATOM 849 N N . GLY A 1 111 ? 0.792 -6.000 -21.518 1.00 96.56 111 GLY A N 1
ATOM 850 C CA . GLY A 1 111 ? 1.781 -5.873 -22.591 1.00 96.56 111 GLY A CA 1
ATOM 851 C C . GLY A 1 111 ? 2.636 -4.602 -22.526 1.00 96.56 111 GLY A C 1
ATOM 852 O O . GLY A 1 111 ? 3.344 -4.297 -23.483 1.00 96.56 111 GLY A O 1
ATOM 853 N N . ILE A 1 112 ? 2.593 -3.861 -21.413 1.00 96.88 112 ILE A N 1
ATOM 854 C CA . ILE A 1 112 ? 3.400 -2.650 -21.197 1.00 96.88 112 ILE A CA 1
ATOM 855 C C . ILE A 1 112 ? 4.857 -3.032 -20.916 1.00 96.88 112 ILE A C 1
ATOM 857 O O . ILE A 1 112 ? 5.774 -2.414 -21.456 1.00 96.88 112 ILE A O 1
ATOM 861 N N . VAL A 1 113 ? 5.075 -4.060 -20.087 1.00 96.12 113 VAL A N 1
ATOM 862 C CA . VAL A 1 113 ? 6.408 -4.634 -19.861 1.00 96.12 113 VAL A CA 1
ATOM 863 C C . VAL A 1 113 ? 6.549 -5.895 -20.721 1.00 96.12 113 VAL A C 1
ATOM 865 O O . VAL A 1 113 ? 5.780 -6.841 -20.540 1.00 96.12 113 VAL A O 1
ATOM 868 N N . PRO A 1 114 ? 7.508 -5.940 -21.661 1.00 95.94 114 PRO A N 1
ATOM 869 C CA . PRO A 1 114 ? 7.629 -7.044 -22.604 1.00 95.94 114 PRO A CA 1
ATOM 870 C C . PRO A 1 114 ? 8.110 -8.341 -21.939 1.00 95.94 114 PRO A C 1
ATOM 872 O O . PRO A 1 114 ? 8.732 -8.337 -20.874 1.00 95.94 114 PRO A O 1
ATOM 875 N N . GLY A 1 115 ? 7.859 -9.467 -22.613 1.00 96.25 115 GLY A N 1
ATOM 876 C CA . GLY A 1 115 ? 8.394 -10.779 -22.231 1.00 96.25 115 GLY A CA 1
ATOM 877 C C . GLY A 1 115 ? 7.697 -11.453 -21.047 1.00 96.25 115 GLY A C 1
ATOM 878 O O . GLY A 1 115 ? 8.253 -12.398 -20.494 1.00 96.25 115 GLY A O 1
ATOM 879 N N . TRP A 1 116 ? 6.513 -10.981 -20.645 1.00 97.88 116 TRP A N 1
ATOM 880 C CA . TRP A 1 116 ? 5.747 -11.579 -19.552 1.00 97.88 116 TRP A CA 1
ATOM 881 C C . TRP A 1 116 ? 5.390 -13.050 -19.859 1.00 97.88 116 TRP A C 1
ATOM 883 O O . TRP A 1 116 ? 4.810 -13.320 -20.913 1.00 97.88 116 TRP A O 1
ATOM 893 N N . PRO A 1 117 ? 5.709 -14.006 -18.965 1.00 97.75 117 PRO A N 1
ATOM 894 C CA . PRO A 1 117 ? 5.586 -15.442 -19.243 1.00 97.75 117 PRO A CA 1
ATOM 895 C C . PRO A 1 117 ? 4.158 -15.995 -19.097 1.00 97.75 117 PRO A C 1
ATOM 897 O O . PRO A 1 117 ? 3.950 -17.194 -19.259 1.00 97.75 117 PRO A O 1
ATOM 900 N N . GLY A 1 118 ? 3.179 -15.146 -18.778 1.00 97.38 118 GLY A N 1
ATOM 901 C CA . GLY A 1 118 ? 1.805 -15.554 -18.493 1.00 97.38 118 GLY A CA 1
ATOM 902 C C . GLY A 1 118 ? 1.512 -15.705 -16.998 1.00 97.38 118 GLY A C 1
ATOM 903 O O . GLY A 1 118 ? 2.409 -15.717 -16.149 1.00 97.38 118 GLY A O 1
ATOM 904 N N . ALA A 1 119 ? 0.220 -15.810 -16.677 1.00 95.94 119 ALA A N 1
ATOM 905 C CA . ALA A 1 119 ? -0.277 -15.777 -15.302 1.00 95.94 119 ALA A CA 1
ATOM 906 C C . ALA A 1 119 ? 0.108 -17.012 -14.477 1.00 95.94 119 ALA A C 1
ATOM 908 O O . ALA A 1 119 ? 0.222 -16.902 -13.262 1.00 95.94 119 ALA A O 1
ATOM 909 N N . ASP A 1 120 ? 0.361 -18.152 -15.120 1.00 96.00 120 ASP A N 1
ATOM 910 C CA . ASP A 1 120 ? 0.777 -19.373 -14.422 1.00 96.00 120 ASP A CA 1
ATOM 911 C C . ASP A 1 120 ? 2.191 -19.245 -13.830 1.00 96.00 120 ASP A C 1
ATOM 913 O O . ASP A 1 120 ? 2.488 -19.842 -12.798 1.00 96.00 120 ASP A O 1
ATOM 917 N N . ALA A 1 121 ? 3.062 -18.448 -14.464 1.00 95.31 121 ALA A N 1
ATOM 918 C CA . ALA A 1 121 ? 4.445 -18.248 -14.032 1.00 95.31 121 ALA A CA 1
ATOM 919 C C . ALA A 1 121 ? 4.642 -16.957 -13.222 1.00 95.31 121 ALA A C 1
ATOM 921 O O . ALA A 1 121 ? 5.403 -16.948 -12.256 1.00 95.31 121 ALA A O 1
ATOM 922 N N . HIS A 1 122 ? 3.975 -15.861 -13.598 1.00 94.56 122 HIS A N 1
ATOM 923 C CA . HIS A 1 122 ? 4.067 -14.590 -12.877 1.00 94.56 122 HIS A CA 1
ATOM 924 C C . HIS A 1 122 ? 2.713 -13.858 -12.868 1.00 94.56 122 HIS A C 1
ATOM 926 O O . HIS A 1 122 ? 2.531 -12.885 -13.607 1.00 94.56 122 HIS A O 1
ATOM 932 N N . PRO A 1 123 ? 1.744 -14.277 -12.037 1.00 95.12 123 PRO A N 1
ATOM 933 C CA . PRO A 1 123 ? 0.430 -13.642 -12.002 1.00 95.12 123 PRO A CA 1
ATOM 934 C C . PRO A 1 123 ? 0.513 -12.179 -11.523 1.00 95.12 123 PRO A C 1
ATOM 936 O O . PRO A 1 123 ? 1.400 -11.837 -10.732 1.00 95.12 123 PRO A O 1
ATOM 939 N N . PRO A 1 124 ? -0.410 -11.300 -11.961 1.00 95.88 124 PRO A N 1
ATOM 940 C CA . PRO A 1 124 ? -0.677 -10.043 -11.268 1.00 95.88 124 PRO A CA 1
ATOM 941 C C . PRO A 1 124 ? -1.007 -10.299 -9.796 1.00 95.88 124 PRO A C 1
ATOM 943 O O . PRO A 1 124 ? -1.600 -11.324 -9.456 1.00 95.88 124 PRO A O 1
ATOM 946 N N . GLN A 1 125 ? -0.635 -9.370 -8.918 1.00 94.50 125 GLN A N 1
ATOM 947 C CA . GLN A 1 125 ? -0.889 -9.507 -7.485 1.00 94.50 125 GLN A CA 1
ATOM 948 C C . GLN A 1 125 ? -2.190 -8.797 -7.076 1.00 94.50 125 GLN A C 1
ATOM 950 O O . GLN A 1 125 ? -2.209 -7.563 -7.056 1.00 94.50 125 GLN A O 1
ATOM 955 N N . PRO A 1 126 ? -3.246 -9.530 -6.663 1.00 96.50 126 PRO A N 1
ATOM 956 C CA . PRO A 1 126 ? -4.476 -8.911 -6.194 1.00 96.50 126 PRO A CA 1
ATOM 957 C C . PRO A 1 126 ? -4.349 -8.476 -4.722 1.00 96.50 126 PRO A C 1
ATOM 959 O O . PRO A 1 126 ? -4.741 -9.207 -3.813 1.00 96.50 126 PRO A O 1
ATOM 962 N N . MET A 1 127 ? -3.734 -7.316 -4.467 1.00 97.00 127 MET A N 1
ATOM 963 C CA . MET A 1 127 ? -3.315 -6.890 -3.119 1.00 97.00 127 MET A CA 1
ATOM 964 C C . MET A 1 127 ? -4.464 -6.710 -2.112 1.00 97.00 127 MET A C 1
ATOM 966 O O . MET A 1 127 ? -4.329 -7.087 -0.944 1.00 97.00 127 MET A O 1
ATOM 970 N N . VAL A 1 128 ? -5.599 -6.155 -2.539 1.00 98.19 128 VAL A N 1
ATOM 971 C CA . VAL A 1 128 ? -6.764 -5.916 -1.672 1.00 98.19 128 VAL A CA 1
ATOM 972 C C . VAL A 1 128 ? -7.445 -7.242 -1.353 1.00 98.19 128 VAL A C 1
ATOM 974 O O . VAL A 1 128 ? -7.701 -7.541 -0.186 1.00 98.19 128 VAL A O 1
ATOM 977 N N . SER A 1 129 ? -7.692 -8.073 -2.363 1.00 98.12 129 SER A N 1
ATOM 978 C CA . SER A 1 129 ? -8.294 -9.393 -2.167 1.00 98.12 129 SER A CA 1
ATOM 979 C C . SER A 1 129 ? -7.393 -10.325 -1.352 1.00 98.12 129 SER A C 1
ATOM 981 O O . SER A 1 129 ? -7.893 -11.035 -0.483 1.00 98.12 129 SER A O 1
ATOM 983 N N . GLN A 1 130 ? -6.070 -10.282 -1.546 1.00 96.75 130 GLN A N 1
ATOM 984 C CA . GLN A 1 130 ? -5.112 -11.021 -0.711 1.00 96.75 130 GLN A CA 1
ATOM 985 C C . GLN A 1 130 ? -5.157 -10.575 0.752 1.00 96.75 130 GLN A C 1
ATOM 987 O O . GLN A 1 130 ? -5.213 -11.417 1.647 1.00 96.75 130 GLN A O 1
ATOM 992 N N . THR A 1 131 ? -5.167 -9.262 0.999 1.00 97.62 131 THR A N 1
ATOM 993 C CA . THR A 1 131 ? -5.250 -8.714 2.361 1.00 97.62 131 THR A CA 1
ATOM 994 C C . THR A 1 131 ? -6.544 -9.155 3.038 1.00 97.62 131 THR A C 1
ATOM 996 O O . THR A 1 131 ? -6.515 -9.667 4.158 1.00 97.62 131 THR A O 1
ATOM 999 N N . ARG A 1 132 ? -7.674 -9.047 2.328 1.00 98.44 132 ARG A N 1
ATOM 1000 C CA . ARG A 1 132 ? -8.976 -9.496 2.827 1.00 98.44 132 ARG A CA 1
ATOM 1001 C C . ARG A 1 132 ? -8.985 -10.987 3.139 1.00 98.44 132 ARG A C 1
ATOM 1003 O O . ARG A 1 132 ? -9.384 -11.351 4.235 1.00 98.44 132 ARG A O 1
ATOM 1010 N N . ALA A 1 133 ? -8.463 -11.832 2.250 1.00 98.44 133 ALA A N 1
ATOM 1011 C CA . ALA A 1 133 ? -8.398 -13.274 2.477 1.00 98.44 133 ALA A CA 1
ATOM 1012 C C . ALA A 1 133 ? -7.602 -13.633 3.748 1.00 98.44 133 ALA A C 1
ATOM 1014 O O . ALA A 1 133 ? -7.988 -14.531 4.495 1.00 98.44 133 ALA A O 1
ATOM 1015 N N . VAL A 1 134 ? -6.505 -12.922 4.040 1.00 98.12 134 VAL A N 1
ATOM 1016 C CA . VAL A 1 134 ? -5.749 -13.116 5.291 1.00 98.12 134 VAL A CA 1
ATOM 1017 C C . VAL A 1 134 ? -6.567 -12.687 6.514 1.00 98.12 134 VAL A C 1
ATOM 1019 O O . VAL A 1 134 ? -6.583 -13.404 7.516 1.00 98.12 134 VAL A O 1
ATOM 1022 N N . LEU A 1 135 ? -7.265 -11.552 6.446 1.00 98.62 135 LEU A N 1
ATOM 1023 C CA . LEU A 1 135 ? -8.093 -11.054 7.549 1.00 98.62 135 LEU A CA 1
ATOM 1024 C C . LEU A 1 135 ? -9.342 -11.917 7.795 1.00 98.62 135 LEU A C 1
ATOM 1026 O O . LEU A 1 135 ? -9.689 -12.171 8.946 1.00 98.62 135 LEU A O 1
ATOM 1030 N N . GLU A 1 136 ? -9.961 -12.453 6.745 1.00 98.62 136 GLU A N 1
ATOM 1031 C CA . GLU A 1 136 ? -11.056 -13.425 6.836 1.00 98.62 136 GLU A CA 1
ATOM 1032 C C . GLU A 1 136 ? -10.589 -14.722 7.505 1.00 98.62 136 GLU A C 1
ATOM 1034 O O . GLU A 1 136 ? -11.258 -15.232 8.405 1.00 98.62 136 GLU A O 1
ATOM 1039 N N . ARG A 1 137 ? -9.396 -15.226 7.151 1.00 98.56 137 ARG A N 1
ATOM 1040 C CA . ARG A 1 137 ? -8.770 -16.365 7.848 1.00 98.56 137 ARG A CA 1
ATOM 1041 C C . ARG A 1 137 ? -8.490 -16.049 9.318 1.00 98.56 137 ARG A C 1
ATOM 1043 O O . ARG A 1 137 ? -8.717 -16.894 10.181 1.00 98.56 137 ARG A O 1
ATOM 1050 N N . TYR A 1 138 ? -8.005 -14.844 9.613 1.00 98.69 138 TYR A N 1
ATOM 1051 C CA . TYR A 1 138 ? -7.776 -14.382 10.981 1.00 98.69 138 TYR A CA 1
ATOM 1052 C C . TYR A 1 138 ? -9.079 -14.333 11.795 1.00 98.69 138 TYR A C 1
ATOM 1054 O O . TYR A 1 138 ? -9.106 -14.826 12.924 1.00 98.69 138 TYR A O 1
ATOM 1062 N N . GLN A 1 139 ? -10.168 -13.818 11.213 1.00 98.50 139 GLN A N 1
ATOM 1063 C CA . GLN A 1 139 ? -11.496 -13.799 11.832 1.00 98.50 139 GLN A CA 1
ATOM 1064 C C . GLN A 1 139 ? -12.055 -15.208 12.049 1.00 98.50 139 GLN A C 1
ATOM 1066 O O . GLN A 1 139 ? -12.538 -15.518 13.138 1.00 98.50 139 GLN A O 1
ATOM 1071 N N . ALA A 1 140 ? -11.935 -16.090 11.053 1.00 98.19 140 ALA A N 1
ATOM 1072 C CA . ALA A 1 140 ? -12.342 -17.490 11.170 1.00 98.19 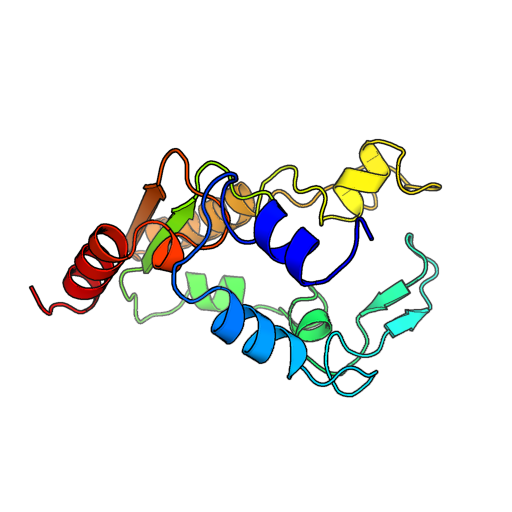140 ALA A CA 1
ATOM 1073 C C . ALA A 1 140 ? -11.589 -18.231 12.291 1.00 98.19 140 ALA A C 1
ATOM 1075 O O . ALA A 1 140 ? -12.120 -19.182 12.861 1.00 98.19 140 ALA A O 1
ATOM 1076 N N . ASN A 1 141 ? -10.384 -17.771 12.645 1.00 98.06 141 ASN A N 1
ATOM 1077 C CA . ASN A 1 141 ? -9.580 -18.313 13.737 1.00 98.06 141 ASN A CA 1
ATOM 1078 C C . ASN A 1 141 ? -9.727 -17.535 15.063 1.00 98.06 141 ASN A C 1
ATOM 1080 O O . ASN A 1 141 ? -8.795 -17.479 15.868 1.00 98.06 141 ASN A O 1
ATOM 1084 N N . GLY A 1 142 ? -10.882 -16.898 15.284 1.00 97.94 142 GLY A N 1
ATOM 1085 C CA . GLY A 1 142 ? -11.239 -16.234 16.543 1.00 97.94 142 GLY A CA 1
ATOM 1086 C C . GLY A 1 142 ? -10.755 -14.789 16.684 1.00 97.94 142 GLY A C 1
ATOM 1087 O O . GLY A 1 142 ? -10.928 -14.194 17.746 1.00 97.94 142 GLY A O 1
ATOM 1088 N N . GLY A 1 143 ? -10.144 -14.220 15.643 1.00 98.25 143 GLY A N 1
ATOM 1089 C CA . GLY A 1 143 ? -9.860 -12.790 15.568 1.00 98.25 143 GLY A CA 1
ATOM 1090 C C . GLY A 1 143 ? -11.074 -11.952 15.170 1.00 98.25 143 GLY A C 1
ATOM 1091 O O . GLY A 1 143 ? -12.156 -12.464 14.891 1.00 98.25 143 GLY A O 1
ATOM 1092 N N . SER A 1 144 ? -10.882 -10.640 15.093 1.00 98.12 144 SER A N 1
ATOM 1093 C CA . SER A 1 144 ? -11.855 -9.720 14.506 1.00 98.12 144 SER A CA 1
ATOM 1094 C C . SER A 1 144 ? -11.149 -8.692 13.633 1.00 98.12 144 SER A C 1
ATOM 1096 O O . SER A 1 144 ? -10.040 -8.249 13.944 1.00 98.12 144 SER A O 1
ATOM 1098 N N . TYR A 1 145 ? -11.790 -8.309 12.531 1.00 98.50 145 TYR A N 1
ATOM 1099 C CA . TYR A 1 145 ? -11.366 -7.159 11.748 1.00 98.50 145 TYR A CA 1
ATOM 1100 C C . TYR A 1 145 ? -12.568 -6.339 11.286 1.00 98.50 145 TYR A C 1
ATOM 1102 O O . TYR A 1 145 ? -13.682 -6.851 11.167 1.00 98.50 145 TYR A O 1
ATOM 1110 N N . ARG A 1 146 ? -12.327 -5.057 11.021 1.00 98.50 146 ARG A N 1
ATOM 1111 C CA . ARG A 1 146 ? -13.272 -4.127 10.406 1.00 98.50 146 ARG A CA 1
ATOM 1112 C C . ARG A 1 146 ? -12.588 -3.492 9.205 1.00 98.50 146 ARG A C 1
ATOM 1114 O O . ARG A 1 146 ? -11.588 -2.798 9.365 1.00 98.50 146 ARG A O 1
ATOM 1121 N N . GLU A 1 147 ? -13.121 -3.737 8.013 1.00 98.62 147 GLU A N 1
ATOM 1122 C CA . GLU A 1 147 ? -12.718 -3.018 6.804 1.00 98.62 147 GLU A CA 1
ATOM 1123 C C . GLU A 1 147 ? -13.548 -1.736 6.690 1.00 98.62 147 GLU A C 1
ATOM 1125 O O . GLU A 1 147 ? -14.779 -1.776 6.734 1.00 98.62 147 GLU A O 1
ATOM 1130 N N . VAL A 1 148 ? -12.875 -0.598 6.538 1.00 98.69 148 VAL A N 1
ATOM 1131 C CA . VAL A 1 148 ? -13.503 0.688 6.240 1.00 98.69 148 VAL A CA 1
ATOM 1132 C C . VAL A 1 148 ? -12.940 1.208 4.928 1.00 98.69 148 VAL A C 1
ATOM 1134 O O . VAL A 1 148 ? -11.739 1.438 4.791 1.00 98.69 148 VAL A O 1
ATOM 1137 N N . VAL A 1 149 ? -13.829 1.386 3.956 1.00 98.69 149 VAL A N 1
ATOM 1138 C CA . VAL A 1 149 ? -13.480 1.849 2.616 1.00 98.69 149 VAL A CA 1
ATOM 1139 C C . VAL A 1 149 ? -13.981 3.271 2.454 1.00 98.69 149 VAL A C 1
ATOM 1141 O O . VAL A 1 149 ? -15.188 3.509 2.493 1.00 98.69 149 VAL A O 1
ATOM 1144 N N . PHE A 1 150 ? -13.065 4.214 2.274 1.00 98.69 150 PHE A N 1
ATOM 1145 C CA . PHE A 1 150 ? -13.423 5.602 2.0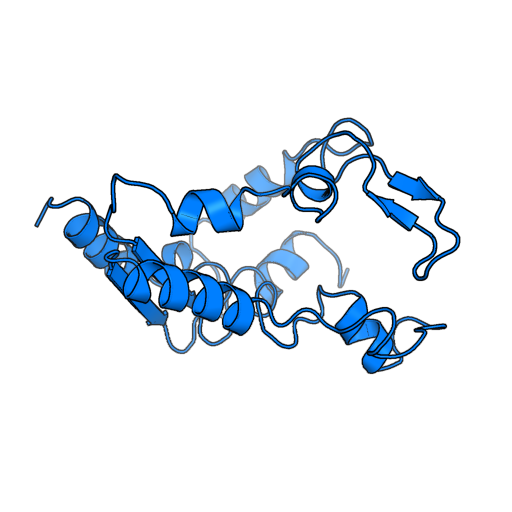25 1.00 98.69 150 PHE A CA 1
ATOM 1146 C C . PHE A 1 150 ? -13.700 5.805 0.530 1.00 98.69 150 PHE A C 1
ATOM 1148 O O . PHE A 1 150 ? -12.801 5.575 -0.285 1.00 98.69 150 PHE A O 1
ATOM 1155 N N . PRO A 1 151 ? -14.926 6.210 0.141 1.00 98.06 151 PRO A N 1
ATOM 1156 C CA . PRO A 1 151 ? -15.215 6.549 -1.247 1.00 98.06 151 PRO A CA 1
ATOM 1157 C C . PRO A 1 151 ? -14.437 7.805 -1.650 1.00 98.06 151 PRO A C 1
ATOM 1159 O O . PRO A 1 151 ? -14.076 8.618 -0.795 1.00 98.06 151 PRO A O 1
ATOM 1162 N N . ASP A 1 152 ? -14.182 7.985 -2.944 1.00 97.44 152 ASP A N 1
ATOM 1163 C CA . ASP A 1 152 ? -13.502 9.173 -3.470 1.00 97.44 152 ASP A CA 1
ATOM 1164 C C . ASP A 1 152 ? -12.172 9.477 -2.760 1.00 97.44 152 ASP A C 1
ATOM 1166 O O . ASP A 1 152 ? -11.872 10.630 -2.460 1.00 97.44 152 ASP A O 1
ATOM 1170 N N . THR A 1 153 ? -11.400 8.437 -2.444 1.00 98.56 153 THR A N 1
ATOM 1171 C CA . THR A 1 153 ? -10.175 8.522 -1.634 1.00 98.56 153 THR A CA 1
ATOM 1172 C C . THR A 1 153 ? -9.118 7.590 -2.205 1.00 98.56 153 THR A C 1
ATOM 1174 O O . THR A 1 153 ? -9.428 6.444 -2.537 1.00 98.56 153 THR A O 1
ATOM 1177 N N . GLY A 1 154 ? -7.886 8.081 -2.320 1.00 97.62 154 GLY A N 1
ATOM 1178 C CA . GLY A 1 154 ? -6.742 7.358 -2.863 1.00 97.62 154 GLY A CA 1
ATOM 1179 C C . GLY A 1 154 ? -5.948 6.592 -1.803 1.00 97.62 154 GLY A C 1
ATOM 1180 O O . GLY A 1 154 ? -6.499 5.974 -0.891 1.00 97.62 154 GLY A O 1
ATOM 1181 N N . HIS A 1 155 ? -4.623 6.601 -1.951 1.00 97.94 155 HIS A N 1
ATOM 1182 C CA . HIS A 1 155 ? -3.716 5.780 -1.148 1.00 97.94 155 HIS A CA 1
ATOM 1183 C C . HIS A 1 155 ? -3.543 6.264 0.301 1.00 97.94 155 HIS A C 1
ATOM 1185 O O . HIS A 1 155 ? -3.143 5.487 1.169 1.00 97.94 155 HIS A O 1
ATOM 1191 N N . THR A 1 156 ? -3.866 7.526 0.610 1.00 97.75 156 THR A N 1
ATOM 1192 C CA . THR A 1 156 ? -3.627 8.111 1.940 1.00 97.75 156 THR A CA 1
ATOM 1193 C C . THR A 1 156 ? -4.907 8.647 2.596 1.00 97.75 156 THR A C 1
ATOM 1195 O O . THR A 1 156 ? -5.029 9.849 2.846 1.00 97.75 156 THR A O 1
ATOM 1198 N N . PRO A 1 157 ? -5.846 7.766 3.011 1.00 98.06 157 PRO A N 1
ATOM 1199 C CA . PRO A 1 157 ? -7.077 8.166 3.704 1.00 98.06 157 PRO A CA 1
ATOM 1200 C C . PRO A 1 157 ? -6.864 9.085 4.912 1.00 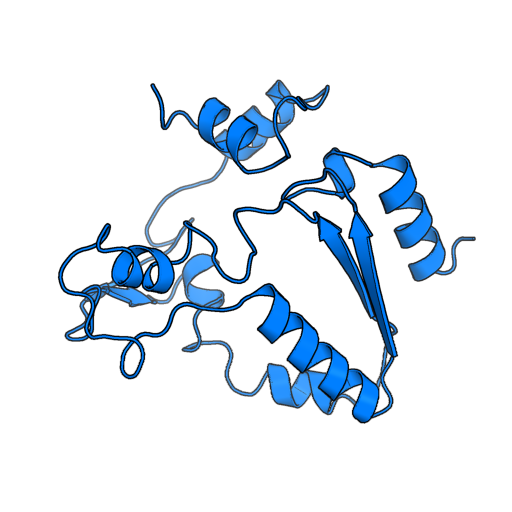98.06 157 PRO A C 1
ATOM 1202 O O . PRO A 1 157 ? -7.668 9.975 5.163 1.00 98.06 157 PRO A O 1
ATOM 1205 N N . TYR A 1 158 ? -5.761 8.902 5.641 1.00 97.56 158 TYR A N 1
ATOM 1206 C CA . TYR A 1 158 ? -5.405 9.708 6.811 1.00 97.56 158 TYR A CA 1
ATOM 1207 C C . TYR A 1 158 ? -4.945 11.137 6.470 1.00 97.56 158 TYR A C 1
ATOM 1209 O O . TYR A 1 158 ? -4.915 11.989 7.355 1.00 97.56 158 TYR A O 1
ATOM 1217 N N . ILE A 1 159 ? -4.587 11.413 5.211 1.00 97.69 159 ILE A N 1
ATOM 1218 C CA . ILE A 1 159 ? -4.286 12.760 4.700 1.00 97.69 159 ILE A CA 1
ATOM 1219 C C . ILE A 1 159 ? -5.529 13.366 4.043 1.00 97.69 159 ILE A C 1
ATOM 1221 O O . ILE A 1 159 ? -5.801 14.549 4.232 1.00 97.69 159 ILE A O 1
ATOM 1225 N N . GLU A 1 160 ? -6.276 12.566 3.281 1.00 98.12 160 GLU A N 1
ATOM 1226 C CA . GLU A 1 160 ? -7.433 13.014 2.494 1.00 98.12 160 GLU A CA 1
ATOM 1227 C C . GLU A 1 160 ? -8.674 13.279 3.361 1.00 98.12 160 GLU A C 1
ATOM 1229 O O . GLU A 1 160 ? -9.394 14.251 3.141 1.00 98.12 160 GLU A O 1
ATOM 1234 N N . ARG A 1 161 ? -8.912 12.432 4.371 1.00 97.94 161 ARG A N 1
ATOM 1235 C CA . ARG A 1 161 ? -10.067 12.489 5.284 1.00 97.94 161 ARG A CA 1
ATOM 1236 C C . ARG A 1 161 ? -9.613 12.341 6.745 1.00 97.94 161 ARG A C 1
ATOM 1238 O O . ARG A 1 161 ? -9.979 11.373 7.417 1.00 97.94 161 ARG A O 1
ATOM 1245 N N . PRO A 1 162 ? -8.794 13.279 7.259 1.00 97.50 162 PRO A N 1
ATOM 1246 C CA . PRO A 1 162 ? -8.139 13.139 8.558 1.00 97.50 162 PRO A CA 1
ATOM 1247 C C . PRO A 1 162 ? -9.128 13.060 9.725 1.00 97.50 162 PRO A C 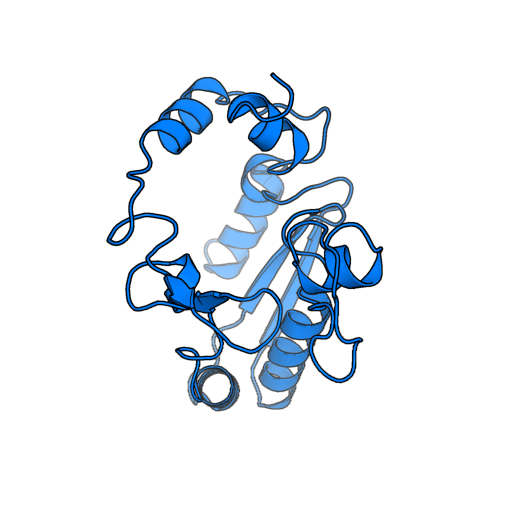1
ATOM 1249 O O . PRO A 1 162 ? -8.884 12.315 10.665 1.00 97.50 162 PRO A O 1
ATOM 1252 N N . GLU A 1 163 ? -10.248 13.786 9.680 1.00 98.06 163 GLU A N 1
ATOM 1253 C CA . GLU A 1 163 ? -11.261 13.759 10.746 1.00 98.06 163 GLU A CA 1
ATOM 1254 C C . GLU A 1 163 ? -11.927 12.381 10.860 1.00 98.06 163 GLU A C 1
ATOM 1256 O O . GLU A 1 163 ? -11.943 11.790 11.940 1.00 98.06 163 GLU A O 1
ATOM 1261 N N . GLU A 1 164 ? -12.401 11.834 9.736 1.00 98.38 164 GLU A N 1
ATOM 1262 C CA . GLU A 1 164 ? -13.015 10.502 9.679 1.00 98.38 164 GLU A CA 1
ATOM 1263 C C . GLU A 1 164 ? -12.010 9.410 10.074 1.00 98.38 164 GLU A C 1
ATOM 1265 O O . GLU A 1 164 ? -12.328 8.526 10.872 1.00 98.38 164 GLU A O 1
ATOM 1270 N N . PHE A 1 165 ? -10.774 9.482 9.563 1.00 98.44 165 PHE A N 1
ATOM 1271 C CA . PHE A 1 165 ? -9.716 8.533 9.915 1.00 98.44 165 PHE A CA 1
ATOM 1272 C C . PHE A 1 165 ? -9.374 8.588 11.411 1.00 98.44 165 PHE A C 1
ATOM 1274 O O . PHE A 1 165 ? -9.282 7.547 12.061 1.00 98.44 165 PHE A O 1
ATOM 1281 N N . ASN A 1 166 ? -9.213 9.787 11.976 1.00 98.19 166 ASN A N 1
ATOM 1282 C CA . ASN A 1 166 ? -8.866 9.960 13.386 1.00 98.19 166 ASN A CA 1
ATOM 1283 C C . ASN A 1 166 ? -9.989 9.502 14.321 1.00 98.19 166 ASN A C 1
ATOM 1285 O O . ASN A 1 166 ? -9.689 8.952 15.377 1.00 98.19 166 ASN A O 1
ATOM 1289 N N . ALA A 1 167 ? -11.259 9.672 13.939 1.00 98.31 167 ALA A N 1
ATOM 1290 C CA . ALA A 1 167 ? -12.384 9.136 14.703 1.00 98.31 167 ALA A CA 1
ATOM 1291 C C . ALA A 1 167 ? -12.331 7.600 14.782 1.00 98.31 167 ALA A C 1
ATOM 1293 O O . ALA A 1 167 ? -12.450 7.033 15.867 1.00 98.31 167 ALA A O 1
ATOM 1294 N N . LEU A 1 168 ? -12.068 6.928 13.654 1.00 98.25 168 LEU A N 1
ATOM 1295 C CA . LEU A 1 168 ? -11.901 5.471 13.613 1.00 98.25 168 LEU A CA 1
ATOM 1296 C C . LEU A 1 168 ? -10.682 5.006 14.418 1.00 98.25 168 LEU A C 1
ATOM 1298 O O . LEU A 1 168 ? -10.745 3.995 15.114 1.00 98.25 168 LEU A O 1
ATOM 1302 N N . LEU A 1 169 ? -9.571 5.742 14.339 1.00 97.38 169 LEU A N 1
ATOM 1303 C CA . LEU A 1 169 ? -8.374 5.444 15.120 1.00 97.38 169 LEU A CA 1
ATOM 1304 C C . LEU A 1 169 ? -8.636 5.598 16.626 1.00 97.38 169 LEU A C 1
ATOM 1306 O O . LEU A 1 169 ? -8.238 4.729 17.398 1.00 97.38 169 LEU A O 1
ATOM 1310 N N . ALA A 1 170 ? -9.317 6.665 17.049 1.00 97.44 170 ALA A N 1
ATOM 1311 C CA . ALA A 1 170 ? -9.677 6.881 18.449 1.00 97.44 170 ALA A CA 1
ATOM 1312 C C . ALA A 1 170 ? -10.604 5.774 18.976 1.00 97.44 170 ALA A C 1
ATOM 1314 O O . ALA A 1 170 ? -10.359 5.246 20.061 1.00 97.44 170 ALA A O 1
ATOM 1315 N N . GLU A 1 171 ? -11.600 5.364 18.180 1.00 96.94 171 GLU A N 1
ATOM 1316 C CA . GLU A 1 171 ? -12.468 4.215 18.473 1.00 96.94 171 GLU A CA 1
ATOM 1317 C C . GLU A 1 171 ? -11.637 2.933 18.662 1.00 96.94 171 GLU A C 1
ATOM 1319 O O . GLU A 1 171 ? -11.758 2.253 19.681 1.00 96.94 171 GLU A O 1
ATOM 1324 N N . GLN A 1 172 ? -10.730 2.638 17.725 1.00 96.69 172 GLN A N 1
ATOM 1325 C CA . GLN A 1 172 ? -9.875 1.447 17.755 1.00 96.69 172 GLN A CA 1
ATOM 1326 C C . GLN A 1 172 ? -8.918 1.419 18.958 1.00 96.69 172 GLN A C 1
ATOM 1328 O O . GLN A 1 172 ? -8.596 0.345 19.467 1.00 96.69 172 GLN A O 1
ATOM 1333 N N . LEU A 1 173 ? -8.449 2.583 19.412 1.00 95.19 173 LEU A N 1
ATOM 1334 C CA . LEU A 1 173 ? -7.585 2.712 20.588 1.00 95.19 173 LEU A CA 1
ATOM 1335 C C . LEU A 1 173 ? -8.363 2.703 21.916 1.00 95.19 173 LEU A C 1
ATOM 1337 O O . LEU A 1 173 ? -7.738 2.707 22.975 1.00 95.19 173 LEU A O 1
ATOM 1341 N N . GLY A 1 174 ? -9.701 2.686 21.879 1.00 89.31 174 GLY A N 1
ATOM 1342 C CA . GLY A 1 174 ? -10.547 2.758 23.073 1.00 89.31 174 GLY A CA 1
ATOM 1343 C C . GLY A 1 174 ? -10.555 4.137 23.739 1.00 89.31 174 GLY A C 1
ATOM 1344 O O . GLY A 1 174 ? -10.791 4.231 24.940 1.00 89.31 174 GLY A O 1
ATOM 1345 N N . ALA A 1 175 ? -10.261 5.196 22.980 1.00 68.62 175 ALA A N 1
ATOM 1346 C CA . ALA A 1 175 ? -10.183 6.579 23.454 1.00 68.62 175 ALA A CA 1
ATOM 1347 C C . ALA A 1 175 ? -11.483 7.383 23.222 1.00 68.62 175 ALA A C 1
ATOM 1349 O O . ALA A 1 175 ? -11.438 8.614 23.228 1.00 68.62 175 ALA A O 1
ATOM 1350 N N . ALA A 1 176 ? -12.607 6.698 22.979 1.00 50.84 176 ALA A N 1
ATOM 1351 C CA . ALA A 1 176 ? -13.917 7.290 22.695 1.00 50.84 176 ALA A CA 1
ATOM 1352 C C . ALA A 1 176 ? -14.777 7.462 23.956 1.00 50.84 176 ALA A C 1
ATOM 1354 O O . ALA A 1 176 ? -14.819 6.516 24.778 1.00 50.84 176 ALA A O 1
#

Foldseek 3Di:
DCPDLLNCCCPAQKFPPDDFPCSVVVSVVVVVFDDDCQGPPHNWDADPDPPRIDADDHHDNNCPDPVNCPCVLVCLLQPPDAQEAEAEFEPAALCQAQQRPVWVQNCDVVCVRPDRPDCVRPHRHGRVVVVVVSQVSSVVSVHHYDYHYDYNIYGCCCRVPVPVVVVVVCVSVVVD